Protein AF-A0A6C0RE06-F1 (afdb_monomer_lite)

pLDDT: mean 74.96, std 19.79, range [34.94, 96.56]

Secondary structure (DSSP, 8-state):
-HHHHHHHTHHHHHHHHHHHS---HHHHHHTTTTS-HHHHHH-TTS---HHHHHHTHHHHHHS---PPPPPPP---STT-------------TT---B-TT---SS---BGGGS-TT----SS--HHHHHHHHHHHT------S-HHHH----HHHHHHHTTTS-HHHHHH-TTS---HHHHHHTTTT--HHHHTT-HHHHHHHTGGG-SHHHHHHHH-

Sequence (219 aa):
MKETFWKKHISIFIVFISELYPLTKFQLLQYEEILDWNRIRSNSFIRWDDNMRKIFAARLRSATEIPPRDVRIISEEDGELLPGVITLGYPEANDVYLRAEEQTNAEQIYWKDIGFGVYEVPEYNENAVMLLLTKLNCTLNLGADPFNSLPIPTKFLEERKDTLQWDLLSSYWGLKWSFELLKQFEQYWVWEELQSNHTAFNYCLKDDLDDEFIEMALG

Radius of gyration: 18.68 Å; chains: 1; bounding box: 50×37×50 Å

Foldseek 3Di:
DLLVVCLVVVVLVLLCCLAQNQDELVRCVVCVPPHQLLRVLQRLNHDDDPVSCVVCVVSNVPHNNDHQDQLFLDAPDPPDRPRQRFPFVRDDNPAHADDPPDDDDDDHHHSLNRQWLPGPRVDPDPRSLVVQCVLLVHDWPDDPDCLVGQAPDLVSCVVQVVPDPQLCVLLDQSHPAALCSCVVNVVRHPSVNVSSRRSNCSHYPSVVDDPVSCVSSSD

Structure (mmCIF, N/CA/C/O backbone):
data_AF-A0A6C0RE06-F1
#
_entry.id   AF-A0A6C0RE06-F1
#
loop_
_atom_site.group_PDB
_atom_site.id
_atom_site.type_symbol
_atom_site.label_atom_id
_atom_site.label_alt_id
_atom_site.label_comp_id
_atom_site.label_asym_id
_atom_site.label_entity_id
_atom_site.label_seq_id
_atom_site.pdbx_PDB_ins_code
_atom_site.Cartn_x
_atom_site.Cartn_y
_atom_site.Cartn_z
_atom_site.occupancy
_atom_site.B_iso_or_equiv
_atom_site.auth_seq_id
_atom_site.auth_comp_id
_atom_site.auth_asym_id
_atom_site.auth_atom_id
_atom_site.pdbx_PDB_model_num
ATOM 1 N N . MET A 1 1 ? 14.108 -2.518 12.959 1.00 80.81 1 MET A N 1
ATOM 2 C CA . MET A 1 1 ? 12.828 -2.756 13.714 1.00 80.81 1 MET A CA 1
ATOM 3 C C . MET A 1 1 ? 11.643 -2.768 12.761 1.00 80.81 1 MET A C 1
ATOM 5 O O . MET A 1 1 ? 10.829 -3.683 12.847 1.00 80.81 1 MET A O 1
ATOM 9 N N . LYS A 1 2 ? 11.559 -1.776 11.864 1.00 89.56 2 LYS A N 1
ATOM 10 C CA . LYS A 1 2 ? 10.646 -1.806 10.720 1.00 89.56 2 LYS A CA 1
ATOM 11 C C . LYS A 1 2 ? 11.011 -2.928 9.744 1.00 89.56 2 LYS A C 1
ATOM 13 O O . LYS A 1 2 ? 10.108 -3.632 9.313 1.00 89.56 2 LYS A O 1
ATOM 18 N N . GLU A 1 3 ? 12.299 -3.198 9.493 1.00 86.56 3 GLU A N 1
ATOM 19 C CA . GLU A 1 3 ? 12.659 -4.269 8.542 1.00 86.56 3 GLU A CA 1
ATOM 20 C C . GLU A 1 3 ? 12.157 -5.642 9.007 1.00 86.56 3 GLU A C 1
ATOM 22 O O . GLU A 1 3 ? 11.517 -6.359 8.250 1.00 86.56 3 GLU A O 1
ATOM 27 N N . THR A 1 4 ? 12.376 -6.007 10.277 1.00 91.56 4 THR A N 1
ATOM 28 C CA . THR A 1 4 ? 11.898 -7.289 10.830 1.00 91.56 4 THR A CA 1
ATOM 29 C C . THR A 1 4 ? 10.380 -7.429 10.728 1.00 91.56 4 THR A C 1
ATOM 31 O O . THR A 1 4 ? 9.874 -8.526 10.506 1.00 91.56 4 THR A O 1
ATOM 34 N N . PHE A 1 5 ? 9.658 -6.319 10.884 1.00 94.44 5 PHE A N 1
ATOM 35 C CA . PHE A 1 5 ? 8.209 -6.287 10.754 1.00 94.44 5 PHE A CA 1
ATOM 36 C C . PHE A 1 5 ? 7.773 -6.579 9.314 1.00 94.44 5 PHE A C 1
ATOM 38 O O . PHE A 1 5 ? 6.976 -7.486 9.090 1.00 94.44 5 PHE A O 1
ATOM 45 N N . TRP A 1 6 ? 8.342 -5.881 8.331 1.00 94.44 6 TRP A N 1
ATOM 46 C CA . TRP A 1 6 ? 7.986 -6.088 6.925 1.00 94.44 6 TRP A CA 1
ATOM 47 C C . TRP A 1 6 ? 8.498 -7.421 6.365 1.00 94.44 6 TRP A C 1
ATOM 49 O O . TRP A 1 6 ? 7.814 -8.020 5.545 1.00 94.44 6 TRP A O 1
ATOM 59 N N . LYS A 1 7 ? 9.606 -7.969 6.886 1.00 93.62 7 LYS A N 1
ATOM 60 C CA . LYS A 1 7 ? 10.017 -9.361 6.615 1.00 93.62 7 LYS A CA 1
ATOM 61 C C . LYS A 1 7 ? 8.991 -10.377 7.124 1.00 93.62 7 LYS A C 1
ATOM 63 O O . LYS A 1 7 ? 8.739 -11.381 6.467 1.00 93.62 7 LYS A O 1
ATOM 68 N N . LYS A 1 8 ? 8.400 -10.144 8.302 1.00 94.50 8 LYS A N 1
ATOM 69 C CA . LYS A 1 8 ? 7.335 -11.007 8.839 1.00 94.50 8 LYS A CA 1
ATOM 70 C C . LYS A 1 8 ? 6.063 -10.915 7.988 1.00 94.50 8 LYS A C 1
ATOM 72 O O . LYS A 1 8 ? 5.405 -11.928 7.775 1.00 94.50 8 LYS A O 1
ATOM 77 N N . HIS A 1 9 ? 5.761 -9.724 7.476 1.00 94.44 9 HIS A N 1
ATOM 78 C CA . HIS A 1 9 ? 4.595 -9.421 6.637 1.00 94.44 9 HIS A CA 1
ATOM 79 C C . HIS A 1 9 ? 4.978 -9.266 5.162 1.00 94.44 9 HIS A C 1
ATOM 81 O O . HIS A 1 9 ? 4.577 -8.321 4.483 1.00 94.44 9 HIS A O 1
ATOM 87 N N . ILE A 1 10 ? 5.782 -10.205 4.660 1.00 94.88 10 ILE A N 1
ATOM 88 C CA . ILE A 1 10 ? 6.398 -10.091 3.335 1.00 94.88 10 ILE A CA 1
ATOM 89 C C . ILE A 1 10 ? 5.375 -10.069 2.195 1.00 94.88 10 ILE A C 1
ATOM 91 O O . ILE A 1 10 ? 5.589 -9.409 1.184 1.00 94.88 10 ILE A O 1
ATOM 95 N N . SER A 1 11 ? 4.235 -10.744 2.363 1.00 94.12 11 SER A N 1
ATOM 96 C CA . SER A 1 11 ? 3.177 -10.803 1.350 1.00 94.12 11 SER A CA 1
ATOM 97 C C . SER A 1 11 ? 2.603 -9.420 1.040 1.00 94.12 11 SER A C 1
ATOM 99 O O . SER A 1 11 ? 2.502 -9.044 -0.125 1.00 94.12 11 SER A O 1
ATOM 101 N N . ILE A 1 12 ? 2.280 -8.636 2.071 1.00 93.50 12 ILE A N 1
ATOM 102 C CA . ILE A 1 12 ? 1.778 -7.271 1.895 1.00 93.50 12 ILE A CA 1
ATOM 103 C C . ILE A 1 12 ? 2.885 -6.312 1.449 1.00 93.50 12 ILE A C 1
ATOM 105 O O . ILE A 1 12 ? 2.628 -5.441 0.622 1.00 93.50 12 ILE A O 1
ATOM 109 N N . PHE A 1 13 ? 4.121 -6.507 1.920 1.00 95.31 13 PHE A N 1
ATOM 110 C CA . PHE A 1 13 ? 5.266 -5.731 1.445 1.00 95.31 13 PHE A CA 1
ATOM 111 C C . PHE A 1 13 ? 5.448 -5.883 -0.073 1.00 95.31 13 PHE A C 1
ATOM 113 O O . PHE A 1 13 ? 5.529 -4.881 -0.782 1.00 95.31 13 PHE A O 1
ATOM 120 N N . ILE A 1 14 ? 5.421 -7.122 -0.581 1.00 95.75 14 ILE A N 1
ATOM 121 C CA . ILE A 1 14 ? 5.499 -7.432 -2.016 1.00 95.75 14 ILE A CA 1
ATOM 122 C C . ILE A 1 14 ? 4.351 -6.777 -2.784 1.00 95.75 14 ILE A C 1
ATOM 124 O O . ILE A 1 14 ? 4.594 -6.189 -3.838 1.00 95.75 14 ILE A O 1
ATOM 128 N N . VAL A 1 15 ? 3.119 -6.849 -2.271 1.00 93.06 15 VAL A N 1
ATOM 129 C CA . VAL A 1 15 ? 1.956 -6.206 -2.903 1.00 93.06 15 VAL A CA 1
ATOM 130 C C . VAL A 1 15 ? 2.181 -4.703 -3.051 1.00 93.06 15 VAL A C 1
ATOM 132 O O . VAL A 1 15 ? 2.070 -4.178 -4.158 1.00 93.06 15 VAL A O 1
ATOM 135 N N . PHE A 1 16 ? 2.569 -4.029 -1.968 1.00 92.12 16 PHE A N 1
ATOM 136 C CA . PHE A 1 16 ? 2.787 -2.587 -1.968 1.00 92.12 16 PHE A CA 1
ATOM 137 C C . PHE A 1 16 ? 3.878 -2.147 -2.938 1.00 92.12 16 PHE A C 1
ATOM 139 O O . PHE A 1 16 ? 3.649 -1.240 -3.736 1.00 92.12 16 PHE A O 1
ATOM 146 N N . ILE A 1 17 ? 5.045 -2.794 -2.931 1.00 94.00 17 ILE A N 1
ATOM 147 C CA . ILE A 1 17 ? 6.119 -2.397 -3.850 1.00 94.00 17 ILE A CA 1
ATOM 148 C C . ILE A 1 17 ? 5.788 -2.744 -5.307 1.00 94.00 17 ILE A C 1
ATOM 150 O O . ILE A 1 17 ? 6.149 -1.994 -6.210 1.00 94.00 17 ILE A O 1
ATOM 154 N N . SER A 1 18 ? 5.076 -3.849 -5.551 1.00 94.25 18 SER A N 1
ATOM 155 C CA . SER A 1 18 ? 4.713 -4.267 -6.910 1.00 94.25 18 SER A CA 1
ATOM 156 C C . SER A 1 18 ? 3.718 -3.299 -7.543 1.00 94.25 18 SER A C 1
ATOM 158 O O . SER A 1 18 ? 3.759 -3.097 -8.752 1.00 94.25 18 SER A O 1
ATOM 160 N N . GLU A 1 19 ? 2.849 -2.684 -6.740 1.00 89.50 19 GLU A N 1
ATOM 161 C CA . GLU A 1 19 ? 1.783 -1.793 -7.205 1.00 89.50 19 GLU A CA 1
ATOM 162 C C . GLU A 1 19 ? 2.147 -0.307 -7.164 1.00 89.50 19 GLU A C 1
ATOM 164 O O . GLU A 1 19 ? 1.751 0.434 -8.061 1.00 89.50 19 GLU A O 1
ATOM 169 N N . LEU A 1 20 ? 2.879 0.133 -6.137 1.00 86.56 20 LEU A N 1
ATOM 170 C CA . LEU A 1 20 ? 3.009 1.555 -5.810 1.00 86.56 20 LEU A CA 1
ATOM 171 C C . LEU A 1 20 ? 4.443 2.079 -5.859 1.00 86.56 20 LEU A C 1
ATOM 173 O O . LEU A 1 20 ? 4.615 3.291 -5.830 1.00 86.56 20 LEU A O 1
ATOM 177 N N . TYR A 1 21 ? 5.468 1.226 -5.938 1.00 89.12 21 TYR A N 1
ATOM 178 C CA . TYR A 1 21 ? 6.871 1.661 -5.938 1.00 89.12 21 TYR A CA 1
ATOM 179 C C . TYR A 1 21 ? 7.466 1.688 -7.364 1.00 89.12 21 TYR A C 1
ATOM 181 O O . TYR A 1 21 ? 7.212 0.765 -8.145 1.00 89.12 21 TYR A O 1
ATOM 189 N N . PRO A 1 22 ? 8.282 2.700 -7.734 1.00 89.25 22 PRO A N 1
ATOM 190 C CA . PRO A 1 22 ? 8.882 2.834 -9.062 1.00 89.25 22 PRO A CA 1
ATOM 191 C C . PRO A 1 22 ? 10.081 1.887 -9.203 1.00 89.25 22 PRO A C 1
ATOM 193 O O . PRO A 1 22 ? 11.232 2.327 -9.209 1.00 89.25 22 PRO A O 1
ATOM 196 N N . LEU A 1 23 ? 9.836 0.575 -9.258 1.00 91.44 23 LEU A N 1
ATOM 197 C CA . LEU A 1 23 ? 10.878 -0.457 -9.341 1.00 91.44 23 LEU A CA 1
ATOM 198 C C . LEU A 1 23 ? 11.804 -0.235 -10.547 1.00 91.44 23 LEU A C 1
ATOM 200 O O . LEU A 1 23 ? 11.349 -0.047 -11.678 1.00 91.44 23 LEU A O 1
ATOM 204 N N . THR A 1 24 ? 13.120 -0.300 -10.320 1.00 90.88 24 THR A N 1
ATOM 205 C CA . THR A 1 24 ? 14.093 -0.228 -11.417 1.00 90.88 24 THR A CA 1
ATOM 206 C C . THR A 1 24 ? 14.140 -1.535 -12.200 1.00 90.88 24 THR A C 1
ATOM 208 O O . THR A 1 24 ? 13.773 -2.604 -11.709 1.00 90.88 24 THR A O 1
ATOM 211 N N . LYS A 1 25 ? 14.717 -1.488 -13.406 1.00 92.19 25 LYS A N 1
ATOM 212 C CA . LYS A 1 25 ? 15.076 -2.697 -14.157 1.00 92.19 25 LYS A CA 1
ATOM 213 C C . LYS A 1 25 ? 15.887 -3.694 -13.318 1.00 92.19 25 LYS A C 1
ATOM 215 O O . LYS A 1 25 ? 15.672 -4.895 -13.446 1.00 92.19 25 LYS A O 1
ATOM 220 N N . PHE A 1 26 ? 16.839 -3.209 -12.518 1.00 92.50 26 PHE A N 1
ATOM 221 C CA . PHE A 1 26 ? 17.696 -4.070 -11.704 1.00 92.50 26 PHE A CA 1
ATOM 222 C C . PHE A 1 26 ? 16.880 -4.809 -10.639 1.00 92.50 26 PHE A C 1
ATOM 224 O O . PHE A 1 26 ? 16.974 -6.027 -10.552 1.00 92.50 26 PHE A O 1
ATOM 231 N N . GLN A 1 27 ? 16.000 -4.104 -9.926 1.00 94.62 27 GLN A N 1
ATOM 232 C CA . GLN A 1 27 ? 15.116 -4.711 -8.925 1.00 94.62 27 GLN A CA 1
ATOM 233 C C . GLN A 1 27 ? 14.117 -5.689 -9.547 1.00 94.62 27 GLN A C 1
ATOM 235 O O . GLN A 1 27 ? 13.902 -6.769 -9.007 1.00 94.62 27 GLN A O 1
ATOM 240 N N . LEU A 1 28 ? 13.549 -5.354 -10.710 1.00 95.75 28 LEU A N 1
ATOM 241 C CA . LEU A 1 28 ? 12.656 -6.258 -11.441 1.00 95.75 28 LEU A CA 1
ATOM 242 C C . LEU A 1 28 ? 13.354 -7.559 -11.855 1.00 95.75 28 LEU A C 1
ATOM 244 O O . LEU A 1 28 ? 12.715 -8.603 -11.856 1.00 95.75 28 LEU A O 1
ATOM 248 N N . LEU A 1 29 ? 14.646 -7.504 -12.202 1.00 95.50 29 LEU A N 1
ATOM 249 C CA . LEU A 1 29 ? 15.450 -8.697 -12.489 1.00 95.50 29 LEU A CA 1
ATOM 250 C C . LEU A 1 29 ? 15.794 -9.466 -11.210 1.00 95.50 29 LEU A C 1
ATOM 252 O O . LEU A 1 29 ? 15.664 -10.685 -11.171 1.00 95.50 29 LEU A O 1
ATOM 256 N N . GLN A 1 30 ? 16.248 -8.764 -10.171 1.00 95.81 30 GLN A N 1
ATOM 257 C CA . GLN A 1 30 ? 16.700 -9.378 -8.923 1.00 95.81 30 GLN A CA 1
ATOM 258 C C . GLN A 1 30 ? 15.566 -10.109 -8.198 1.00 95.81 30 GLN A C 1
ATOM 260 O O . GLN A 1 30 ? 15.776 -11.193 -7.660 1.00 95.81 30 GLN A O 1
ATOM 265 N N . TYR A 1 31 ? 14.367 -9.530 -8.211 1.00 96.56 31 TYR A N 1
ATOM 266 C CA . TYR A 1 31 ? 13.202 -10.026 -7.482 1.00 96.56 31 TYR A CA 1
ATOM 267 C C . TYR A 1 31 ? 12.126 -10.603 -8.413 1.00 96.56 31 TYR A C 1
ATOM 269 O O . TYR A 1 31 ? 10.966 -10.725 -8.024 1.00 96.56 31 TYR A O 1
ATOM 277 N N . GLU A 1 32 ? 12.497 -10.981 -9.641 1.00 95.50 32 GLU A N 1
ATOM 278 C CA . GLU A 1 32 ? 11.563 -11.433 -10.681 1.00 95.50 32 GLU A CA 1
ATOM 279 C C . GLU A 1 32 ? 10.611 -12.538 -10.196 1.00 95.50 32 GLU A C 1
ATOM 281 O O . GLU A 1 32 ? 9.425 -12.515 -10.521 1.00 95.50 32 GLU A O 1
ATOM 286 N N . GLU A 1 33 ? 11.110 -13.497 -9.418 1.00 95.44 33 GLU A N 1
ATOM 287 C CA . GLU A 1 33 ? 10.325 -14.667 -9.003 1.00 95.44 33 GLU A CA 1
ATOM 288 C C . GLU A 1 33 ? 9.405 -14.417 -7.803 1.00 95.44 33 GLU A C 1
ATOM 290 O O . GLU A 1 33 ? 8.540 -15.245 -7.522 1.00 95.44 33 GLU A O 1
ATOM 295 N N . ILE A 1 34 ? 9.585 -13.305 -7.087 1.00 95.62 34 ILE A N 1
ATOM 296 C CA . ILE A 1 34 ? 8.807 -12.994 -5.877 1.00 95.62 34 ILE A CA 1
ATOM 297 C C . ILE A 1 34 ? 7.812 -11.856 -6.086 1.00 95.62 34 ILE A C 1
ATOM 299 O O . ILE A 1 34 ? 6.829 -11.774 -5.356 1.00 95.62 34 ILE A O 1
ATOM 303 N N . LEU A 1 35 ? 8.055 -10.979 -7.060 1.00 96.12 35 LEU A N 1
ATOM 304 C CA . LEU A 1 35 ? 7.191 -9.836 -7.315 1.00 96.12 35 LEU A CA 1
ATOM 305 C C . LEU A 1 35 ? 5.837 -10.247 -7.912 1.00 96.12 35 LEU A C 1
ATOM 307 O O . LEU A 1 35 ? 5.728 -11.193 -8.698 1.00 96.12 35 LEU A O 1
ATOM 311 N N . ASP A 1 36 ? 4.799 -9.474 -7.588 1.00 94.88 36 ASP A N 1
ATOM 312 C CA . ASP A 1 36 ? 3.462 -9.669 -8.144 1.00 94.88 36 ASP A CA 1
ATOM 313 C C . ASP A 1 36 ? 3.365 -9.013 -9.529 1.00 94.88 36 ASP A C 1
ATOM 315 O O . ASP A 1 36 ? 3.074 -7.823 -9.679 1.00 94.88 36 ASP A O 1
ATOM 319 N N . TRP A 1 37 ? 3.594 -9.817 -10.568 1.00 95.19 37 TRP A N 1
ATOM 320 C CA . TRP A 1 37 ? 3.563 -9.364 -11.960 1.00 95.19 37 TRP A CA 1
ATOM 321 C C . TRP A 1 37 ? 2.198 -8.850 -12.425 1.00 95.19 37 TRP A C 1
ATOM 323 O O . TRP A 1 37 ? 2.143 -8.043 -13.356 1.00 95.19 37 TRP A O 1
ATOM 333 N N . ASN A 1 38 ? 1.109 -9.274 -11.778 1.00 92.56 38 ASN A N 1
ATOM 334 C CA . ASN A 1 38 ? -0.228 -8.766 -12.080 1.00 92.56 38 ASN A CA 1
ATOM 335 C C . ASN A 1 38 ? -0.360 -7.296 -11.670 1.00 92.56 38 ASN A C 1
ATOM 337 O O . ASN A 1 38 ? -0.968 -6.511 -12.394 1.00 92.56 38 ASN A O 1
ATOM 341 N N . ARG A 1 39 ? 0.264 -6.915 -10.548 1.00 91.06 39 ARG A N 1
ATOM 342 C CA . ARG A 1 39 ? 0.307 -5.530 -10.055 1.00 91.06 39 ARG A CA 1
ATOM 343 C C . ARG A 1 39 ? 1.373 -4.696 -10.749 1.00 91.06 39 ARG A C 1
ATOM 345 O O . ARG A 1 39 ? 1.094 -3.561 -11.108 1.00 91.06 39 ARG A O 1
ATOM 352 N N . ILE A 1 40 ? 2.541 -5.274 -11.038 1.00 92.94 40 ILE A N 1
ATOM 353 C CA . ILE A 1 40 ? 3.596 -4.606 -11.824 1.00 92.94 40 ILE A CA 1
ATOM 354 C C . ILE A 1 40 ? 3.069 -4.138 -13.174 1.00 92.94 40 ILE A C 1
ATOM 356 O O . ILE A 1 40 ? 3.419 -3.055 -13.638 1.00 92.94 40 ILE A O 1
ATOM 360 N N . ARG A 1 41 ? 2.232 -4.955 -13.821 1.00 89.81 41 ARG A N 1
ATOM 361 C CA . ARG A 1 41 ? 1.631 -4.605 -15.108 1.00 89.81 41 ARG A CA 1
ATOM 362 C C . ARG A 1 41 ? 0.800 -3.317 -15.028 1.00 89.81 41 ARG A C 1
ATOM 364 O O . ARG A 1 41 ? 0.820 -2.549 -15.986 1.00 89.81 41 ARG A O 1
ATOM 371 N N . SER A 1 42 ? 0.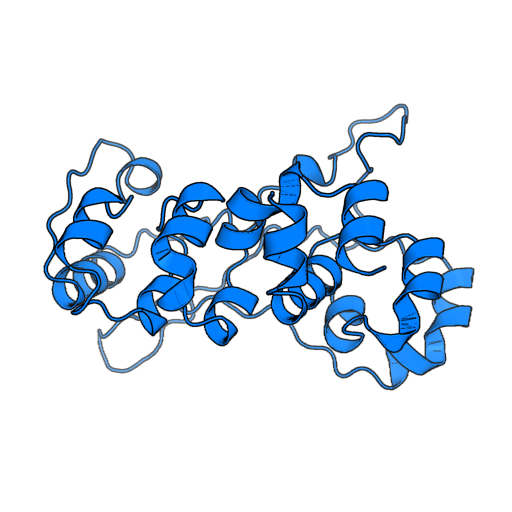117 -3.097 -13.908 1.00 83.94 42 SER A N 1
ATOM 372 C CA . SER A 1 42 ? -0.723 -1.922 -13.648 1.00 83.94 42 SER A CA 1
ATOM 373 C C . SER A 1 42 ? 0.029 -0.781 -12.949 1.00 83.94 42 SER A C 1
ATOM 375 O O . SER A 1 42 ? -0.529 0.298 -12.765 1.00 83.94 42 SER A O 1
ATOM 377 N N . ASN A 1 43 ? 1.283 -0.996 -12.541 1.00 86.44 43 ASN A N 1
ATOM 378 C CA . ASN A 1 43 ? 2.075 -0.017 -11.807 1.00 86.44 43 ASN A CA 1
ATOM 379 C C . ASN A 1 43 ? 2.566 1.089 -12.752 1.00 86.44 43 ASN A C 1
ATOM 381 O O . ASN A 1 43 ? 3.514 0.917 -13.525 1.00 86.44 43 ASN A O 1
ATOM 385 N N . SER A 1 44 ? 1.913 2.245 -12.660 1.00 79.62 44 SER A N 1
ATOM 386 C CA . SER A 1 44 ? 2.193 3.438 -13.462 1.00 79.62 44 SER A CA 1
ATOM 387 C C . SER A 1 44 ? 3.507 4.135 -13.102 1.00 79.62 44 SER A C 1
ATOM 389 O O . SER A 1 44 ? 3.968 4.980 -13.863 1.00 79.62 44 SER A O 1
ATOM 391 N N . PHE A 1 45 ? 4.109 3.815 -11.954 1.00 81.00 45 PHE A N 1
ATOM 392 C CA . PHE A 1 45 ? 5.341 4.450 -11.478 1.00 81.00 45 PHE A CA 1
ATOM 393 C C . PHE A 1 45 ? 6.595 3.799 -12.067 1.00 81.00 45 PHE A C 1
ATOM 395 O O . PHE A 1 45 ? 7.677 4.384 -12.029 1.00 81.00 45 PHE A O 1
ATOM 402 N N . ILE A 1 46 ? 6.477 2.593 -12.631 1.00 86.00 46 ILE A N 1
ATOM 403 C CA . ILE A 1 46 ? 7.597 1.929 -13.299 1.00 86.00 46 ILE A CA 1
ATOM 404 C C . ILE A 1 46 ? 7.829 2.571 -14.667 1.00 86.00 46 ILE A C 1
ATOM 406 O O . ILE A 1 46 ? 6.999 2.504 -15.578 1.00 86.00 46 ILE A O 1
ATOM 410 N N . ARG A 1 47 ? 9.027 3.131 -14.851 1.00 84.38 47 ARG A N 1
ATOM 411 C CA . ARG A 1 47 ? 9.453 3.692 -16.132 1.00 84.38 47 ARG A CA 1
ATOM 412 C C . ARG A 1 47 ? 9.898 2.592 -17.093 1.00 84.38 47 ARG A C 1
ATOM 414 O O . ARG A 1 47 ? 11.053 2.178 -17.114 1.00 84.38 47 ARG A O 1
ATOM 421 N N . TRP A 1 48 ? 8.971 2.146 -17.930 1.00 86.56 48 TRP A N 1
ATOM 422 C CA . TRP A 1 48 ? 9.223 1.121 -18.939 1.00 86.56 48 TRP A CA 1
ATOM 423 C C . TRP A 1 48 ? 9.898 1.675 -20.197 1.00 86.56 48 TRP A C 1
ATOM 425 O O . TRP A 1 48 ? 9.234 2.269 -21.051 1.00 86.56 48 TRP A O 1
ATOM 435 N N . ASP A 1 49 ? 11.188 1.391 -20.366 1.00 87.00 49 ASP A N 1
ATOM 436 C CA . ASP A 1 49 ? 11.872 1.570 -21.650 1.00 87.00 49 ASP A CA 1
ATOM 437 C C . ASP A 1 49 ? 11.674 0.365 -22.601 1.00 87.00 49 ASP A C 1
ATOM 439 O O . ASP A 1 49 ? 11.211 -0.714 -22.209 1.00 87.00 49 ASP A O 1
ATOM 443 N N . ASP A 1 50 ? 12.035 0.536 -23.876 1.00 90.50 50 ASP A N 1
ATOM 444 C CA . ASP A 1 50 ? 11.899 -0.506 -24.906 1.00 90.50 50 ASP A CA 1
ATOM 445 C C . ASP A 1 50 ? 12.658 -1.797 -24.573 1.00 90.50 50 AS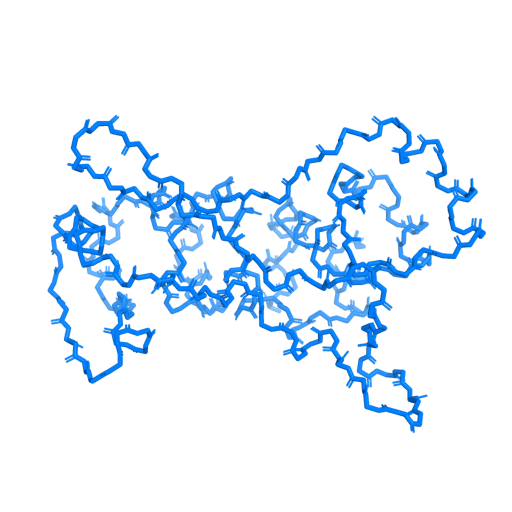P A C 1
ATOM 447 O O . ASP A 1 50 ? 12.261 -2.891 -24.985 1.00 90.50 50 ASP A O 1
ATOM 451 N N . ASN A 1 51 ? 13.772 -1.687 -23.853 1.00 93.12 51 ASN A N 1
ATOM 452 C CA . ASN A 1 51 ? 14.595 -2.822 -23.468 1.00 93.12 51 ASN A CA 1
ATOM 453 C C . ASN A 1 51 ? 13.925 -3.617 -22.341 1.00 93.12 51 ASN A C 1
ATOM 455 O O . ASN A 1 51 ? 13.797 -4.835 -22.446 1.00 93.12 51 ASN A O 1
ATOM 459 N N . MET A 1 52 ? 13.427 -2.942 -21.305 1.00 93.06 52 MET A N 1
ATOM 460 C CA . MET A 1 52 ? 12.649 -3.541 -20.220 1.00 93.06 52 MET A CA 1
ATOM 461 C C . MET A 1 52 ? 11.402 -4.232 -20.763 1.00 93.06 52 MET A C 1
ATOM 463 O O . MET A 1 52 ? 11.164 -5.396 -20.443 1.00 93.06 52 MET A O 1
ATOM 467 N N . ARG A 1 53 ? 10.648 -3.572 -21.652 1.00 92.75 53 ARG A N 1
ATOM 468 C CA . ARG A 1 53 ? 9.449 -4.165 -22.269 1.00 92.75 53 ARG A CA 1
ATOM 469 C C . ARG A 1 53 ? 9.765 -5.450 -23.024 1.00 92.75 53 ARG A C 1
ATOM 471 O O . ARG A 1 53 ? 8.969 -6.379 -22.972 1.00 92.75 53 ARG A O 1
ATOM 478 N N . LYS A 1 54 ? 10.916 -5.525 -23.701 1.00 95.00 54 LYS A N 1
ATOM 479 C CA . LYS A 1 54 ? 11.372 -6.744 -24.390 1.00 95.00 54 LYS A CA 1
ATOM 480 C C . LYS A 1 54 ? 11.774 -7.842 -23.410 1.00 95.00 54 LYS A C 1
ATOM 482 O O . LYS A 1 54 ? 11.344 -8.977 -23.590 1.00 95.00 54 LYS A O 1
ATOM 487 N N . ILE A 1 55 ? 12.563 -7.505 -22.389 1.00 96.25 55 ILE A N 1
ATOM 488 C CA . ILE A 1 55 ? 13.044 -8.452 -21.370 1.00 96.25 55 ILE A CA 1
ATOM 489 C C . ILE A 1 55 ? 11.862 -9.094 -20.638 1.00 96.25 55 ILE A C 1
ATOM 491 O O . ILE A 1 55 ? 11.764 -10.315 -20.570 1.00 96.25 55 ILE A O 1
ATOM 495 N N . PHE A 1 56 ? 10.915 -8.279 -20.175 1.00 96.31 56 PHE A N 1
ATOM 496 C CA . PHE A 1 56 ? 9.792 -8.732 -19.354 1.00 96.31 56 PHE A CA 1
ATOM 497 C C . PHE A 1 56 ? 8.521 -9.046 -20.161 1.00 96.31 56 PHE A C 1
ATOM 499 O O . PHE A 1 56 ? 7.464 -9.312 -19.590 1.00 96.31 56 PHE A O 1
ATOM 506 N N . ALA A 1 57 ? 8.605 -9.080 -21.498 1.00 94.50 57 ALA A N 1
ATOM 507 C CA . ALA A 1 57 ? 7.455 -9.276 -22.386 1.00 94.50 57 ALA A CA 1
ATOM 508 C C . ALA A 1 57 ? 6.669 -10.560 -22.095 1.00 94.50 57 ALA A C 1
ATOM 510 O O . ALA A 1 57 ? 5.458 -10.604 -22.302 1.00 94.50 57 ALA A O 1
ATOM 511 N N . ALA A 1 58 ? 7.347 -11.643 -21.706 1.00 94.25 58 ALA A N 1
ATOM 512 C CA . ALA A 1 58 ? 6.686 -12.906 -21.384 1.00 94.25 58 ALA A CA 1
ATOM 513 C C . ALA A 1 58 ? 5.866 -12.786 -20.091 1.00 94.25 58 ALA A C 1
ATOM 515 O O . ALA A 1 58 ? 4.670 -13.070 -20.120 1.00 94.25 58 ALA A O 1
ATOM 516 N N . ARG A 1 59 ? 6.477 -12.272 -19.013 1.00 94.06 59 ARG A N 1
ATOM 517 C CA . ARG A 1 59 ? 5.829 -12.052 -17.709 1.00 94.06 59 ARG A CA 1
ATOM 518 C C . ARG A 1 59 ? 4.634 -11.114 -17.822 1.00 94.06 59 ARG A C 1
ATOM 520 O O . ARG A 1 59 ? 3.540 -11.457 -17.384 1.00 94.06 59 ARG A O 1
ATOM 527 N N . LEU A 1 60 ? 4.815 -9.976 -18.494 1.00 92.62 60 LEU A N 1
ATOM 528 C CA . LEU A 1 60 ? 3.746 -8.997 -18.698 1.00 92.62 60 LEU A CA 1
ATOM 529 C C . LEU A 1 60 ? 2.584 -9.568 -19.522 1.00 92.62 60 LEU A C 1
ATOM 531 O O . LEU A 1 60 ? 1.436 -9.219 -19.268 1.00 92.62 60 LEU A O 1
ATOM 535 N N . ARG A 1 61 ? 2.851 -10.456 -20.492 1.00 92.12 61 ARG A N 1
ATOM 536 C CA . ARG A 1 61 ? 1.798 -11.126 -21.279 1.00 92.12 61 ARG A CA 1
ATOM 537 C C . ARG A 1 61 ? 1.051 -12.199 -20.495 1.00 92.12 61 ARG A C 1
ATOM 539 O O . ARG A 1 61 ? -0.132 -12.383 -20.750 1.00 92.12 61 ARG A O 1
ATOM 546 N N . SER A 1 62 ? 1.724 -12.909 -19.591 1.00 91.56 62 SER A N 1
ATOM 547 C CA . SER A 1 62 ? 1.077 -13.891 -18.713 1.00 91.56 62 SER A CA 1
ATOM 548 C C . SER A 1 62 ? 0.329 -13.252 -17.545 1.00 91.56 62 SER A C 1
ATOM 550 O O . SER A 1 62 ? -0.581 -13.870 -17.002 1.00 91.56 62 SER A O 1
ATOM 552 N N . ALA A 1 63 ? 0.721 -12.040 -17.150 1.00 91.19 63 ALA A N 1
ATOM 553 C CA . ALA A 1 63 ? 0.090 -11.304 -16.070 1.00 91.19 63 ALA A CA 1
ATOM 554 C C . ALA A 1 63 ? -1.341 -10.902 -16.446 1.00 91.19 63 ALA A C 1
ATOM 556 O O . ALA A 1 63 ? -1.590 -10.336 -17.515 1.00 91.19 63 ALA A O 1
ATOM 557 N N . THR A 1 64 ? -2.271 -11.174 -15.537 1.00 87.50 64 THR A N 1
ATOM 558 C CA . THR A 1 64 ? -3.623 -10.625 -15.600 1.00 87.50 64 THR A CA 1
ATOM 559 C C . THR A 1 64 ? -3.567 -9.227 -15.015 1.00 87.50 64 THR A C 1
ATOM 561 O O . THR A 1 64 ? -3.051 -9.035 -13.920 1.00 87.50 64 THR A O 1
ATOM 564 N N . GLU A 1 65 ? -4.066 -8.245 -15.751 1.00 76.56 65 GLU A N 1
ATOM 565 C CA . GLU A 1 65 ? -4.116 -6.872 -15.264 1.00 76.56 65 GLU A CA 1
ATOM 566 C C . GLU A 1 65 ? -5.098 -6.802 -14.098 1.00 76.56 65 GLU A C 1
ATOM 568 O O . GLU A 1 65 ? -6.299 -7.015 -14.274 1.00 76.56 65 GLU A O 1
ATOM 573 N N . ILE A 1 66 ? -4.575 -6.572 -12.896 1.00 71.12 66 ILE A N 1
ATOM 574 C CA . ILE A 1 66 ? -5.406 -6.252 -11.742 1.00 71.12 66 ILE A CA 1
ATOM 575 C C . ILE A 1 66 ? -5.549 -4.736 -11.783 1.00 71.12 66 ILE A C 1
ATOM 577 O O . ILE A 1 66 ? -4.547 -4.046 -11.563 1.00 71.12 66 ILE A O 1
ATOM 581 N N . PRO A 1 67 ? -6.733 -4.195 -12.125 1.00 62.28 67 PRO A N 1
ATOM 582 C CA . PRO A 1 67 ? -6.930 -2.770 -11.995 1.00 62.28 67 PRO A CA 1
ATOM 583 C C . PRO A 1 67 ? -6.731 -2.401 -10.520 1.00 62.28 67 PRO A C 1
ATOM 585 O O . PRO A 1 67 ? -7.016 -3.222 -9.636 1.00 62.28 67 PRO A O 1
ATOM 588 N N . PRO A 1 68 ? -6.263 -1.182 -10.247 1.00 55.25 68 PRO A N 1
ATOM 589 C CA . PRO A 1 68 ? -6.284 -0.639 -8.900 1.00 55.25 68 PRO A CA 1
ATOM 590 C C . PRO A 1 68 ? -7.657 -0.881 -8.278 1.00 55.25 68 PRO A C 1
ATOM 592 O O . PRO A 1 68 ? -8.679 -0.625 -8.920 1.00 55.25 68 PRO A O 1
ATOM 595 N N . ARG A 1 69 ? -7.711 -1.442 -7.068 1.00 54.94 69 ARG A N 1
ATOM 596 C CA . ARG A 1 69 ? -9.005 -1.657 -6.416 1.00 54.94 69 ARG A CA 1
ATOM 597 C C . ARG A 1 69 ? -9.589 -0.301 -6.036 1.00 54.94 69 ARG A C 1
ATOM 599 O O . ARG A 1 69 ? -9.009 0.402 -5.215 1.00 54.94 69 ARG A O 1
ATOM 606 N N . ASP A 1 70 ? -10.767 0.006 -6.572 1.00 49.81 70 ASP A N 1
ATOM 607 C CA . ASP A 1 70 ? -11.614 1.073 -6.047 1.00 49.81 70 ASP A CA 1
ATOM 608 C C . ASP A 1 70 ? -11.880 0.790 -4.560 1.00 49.81 70 ASP A C 1
ATOM 610 O O . ASP A 1 70 ? -12.448 -0.257 -4.215 1.00 49.81 70 ASP A O 1
ATOM 614 N N . VAL A 1 71 ? -11.468 1.685 -3.655 1.00 45.59 71 VAL A N 1
ATOM 615 C CA . VAL A 1 71 ? -11.916 1.596 -2.256 1.00 45.59 71 VAL A CA 1
ATOM 616 C C . VAL A 1 71 ? -13.414 1.885 -2.247 1.00 45.59 71 VAL A C 1
ATOM 618 O O . VAL A 1 71 ? -13.887 2.948 -2.641 1.00 45.59 71 VAL A O 1
ATOM 621 N N . ARG A 1 72 ? -14.197 0.894 -1.838 1.00 42.72 72 ARG A N 1
ATOM 622 C CA . ARG A 1 72 ? -15.652 1.008 -1.831 1.00 42.72 72 ARG A CA 1
ATOM 623 C C . ARG A 1 72 ? -16.078 1.751 -0.574 1.00 42.72 72 ARG A C 1
ATOM 625 O O . ARG A 1 72 ? -15.862 1.263 0.532 1.00 42.72 72 ARG A O 1
ATOM 632 N N . ILE A 1 73 ? -16.707 2.910 -0.737 1.00 42.62 73 ILE A N 1
ATOM 633 C CA . ILE A 1 73 ? -17.452 3.544 0.351 1.00 42.62 73 ILE A CA 1
ATOM 634 C C . ILE A 1 73 ? -18.757 2.758 0.502 1.00 42.62 73 ILE A C 1
ATOM 636 O O . ILE A 1 73 ? -19.531 2.639 -0.444 1.00 42.62 73 ILE A O 1
ATOM 640 N N . ILE A 1 74 ? -18.988 2.170 1.675 1.00 42.47 74 ILE A N 1
ATOM 641 C CA . ILE A 1 74 ? -20.237 1.459 1.961 1.00 42.47 74 ILE A CA 1
ATOM 642 C C . ILE A 1 74 ? -21.287 2.506 2.354 1.00 42.47 74 ILE A C 1
ATOM 644 O O . ILE A 1 74 ? -21.227 3.044 3.458 1.00 42.47 74 ILE A O 1
ATOM 648 N N . SER A 1 75 ? -22.252 2.783 1.474 1.00 41.94 75 SER A N 1
ATOM 649 C CA . SER A 1 75 ? -23.521 3.421 1.845 1.00 41.94 75 SER A CA 1
ATOM 650 C C . SER A 1 75 ? -24.616 2.357 1.940 1.00 41.94 75 SER A C 1
ATOM 652 O O . SER A 1 75 ? -24.815 1.591 1.003 1.00 41.94 75 SER A O 1
ATOM 654 N N . GLU A 1 76 ? -25.337 2.306 3.062 1.00 45.81 76 GLU A N 1
ATOM 655 C CA . GLU A 1 76 ? -26.571 1.512 3.218 1.00 45.81 76 GLU A CA 1
ATOM 656 C C . GLU A 1 76 ? -27.814 2.408 3.063 1.00 45.81 76 GLU A C 1
ATOM 658 O O . GLU A 1 76 ? -28.767 2.309 3.830 1.00 45.81 76 GLU A O 1
ATOM 663 N N . GLU A 1 77 ? -27.819 3.299 2.073 1.00 42.09 77 GLU A N 1
ATOM 664 C CA . GLU A 1 77 ? -29.064 3.911 1.608 1.00 42.09 77 GLU A CA 1
ATOM 665 C C . GLU A 1 77 ? -29.434 3.227 0.286 1.00 42.09 77 GLU A C 1
ATOM 667 O O . GLU A 1 77 ? -28.670 3.233 -0.674 1.00 42.09 77 GLU A O 1
ATOM 672 N N . ASP A 1 78 ? -30.570 2.527 0.304 1.00 42.94 78 ASP A N 1
ATOM 673 C CA . ASP A 1 78 ? -31.248 1.873 -0.826 1.00 42.94 78 ASP A CA 1
ATOM 674 C C . ASP A 1 78 ? -30.674 0.564 -1.399 1.00 42.94 78 ASP A C 1
ATOM 676 O O . ASP A 1 78 ? -31.205 0.026 -2.370 1.00 42.94 78 ASP A O 1
ATOM 680 N N . GLY A 1 79 ? -29.670 -0.046 -0.762 1.00 41.09 79 GLY A N 1
ATOM 681 C CA . GLY A 1 79 ? -29.154 -1.356 -1.193 1.00 41.09 79 GLY A CA 1
ATOM 682 C C . GLY A 1 79 ? -28.346 -1.313 -2.496 1.00 41.09 79 GLY A C 1
ATOM 683 O O . GLY A 1 79 ? -27.972 -2.365 -3.018 1.00 41.09 79 GLY A O 1
ATOM 684 N N . GLU A 1 80 ? -28.027 -0.115 -2.985 1.00 36.50 80 GLU A N 1
ATOM 685 C CA . GLU A 1 80 ? -27.064 0.104 -4.055 1.00 36.50 80 GLU A CA 1
ATOM 686 C C . GLU A 1 80 ? -25.737 0.602 -3.471 1.00 36.50 80 GLU A C 1
ATOM 688 O O . GLU A 1 80 ? -25.662 1.590 -2.742 1.00 36.50 80 GLU A O 1
ATOM 693 N N . LEU A 1 81 ? -24.660 -0.114 -3.802 1.00 41.81 81 LEU A N 1
ATOM 694 C CA . LEU A 1 81 ? -23.298 0.354 -3.585 1.00 41.81 81 LEU A CA 1
ATOM 695 C C . LEU A 1 81 ? -23.070 1.515 -4.552 1.00 41.81 81 LEU A C 1
ATOM 697 O O . LEU A 1 81 ? -22.856 1.261 -5.736 1.00 41.81 81 LEU A O 1
ATOM 701 N N . LEU A 1 82 ? -23.108 2.764 -4.086 1.00 37.56 82 LEU A N 1
ATOM 702 C CA . LEU A 1 82 ? -22.616 3.872 -4.901 1.00 37.56 82 LEU A CA 1
ATOM 703 C C . LEU A 1 82 ? -21.096 3.704 -5.031 1.00 37.56 82 LEU A C 1
ATOM 705 O O . LEU A 1 82 ? -20.388 3.790 -4.022 1.00 37.56 82 LEU A O 1
ATOM 709 N N . PRO A 1 83 ? -20.559 3.429 -6.234 1.00 35.31 83 PRO A N 1
ATOM 710 C CA . PRO A 1 83 ? -19.125 3.407 -6.416 1.00 35.31 83 PRO A CA 1
ATOM 711 C C . PRO A 1 83 ? -18.652 4.854 -6.289 1.00 35.31 83 PRO A C 1
ATOM 713 O O . PRO A 1 83 ? -18.772 5.648 -7.219 1.00 35.31 83 PRO A O 1
ATOM 716 N N . GLY A 1 84 ? -18.120 5.213 -5.123 1.00 36.84 84 GLY A N 1
ATOM 717 C CA . GLY A 1 84 ? -17.149 6.292 -5.082 1.00 36.84 84 GLY A CA 1
ATOM 718 C C . GLY A 1 84 ? -16.020 5.872 -6.013 1.00 36.84 84 GLY A C 1
ATOM 719 O O . GLY A 1 84 ? -15.292 4.933 -5.700 1.00 36.84 84 GLY A O 1
ATOM 720 N N . VAL A 1 85 ? -15.934 6.487 -7.193 1.00 34.94 85 VAL A N 1
ATOM 721 C CA . VAL A 1 85 ? -14.783 6.289 -8.068 1.00 34.94 85 VAL A CA 1
ATOM 722 C C . VAL A 1 85 ? -13.642 7.002 -7.386 1.00 34.94 85 VAL A C 1
ATOM 724 O O . VAL A 1 85 ? -13.613 8.227 -7.292 1.00 34.94 85 VAL A O 1
ATOM 727 N N . ILE A 1 86 ? -12.728 6.209 -6.857 1.00 39.56 86 ILE A N 1
ATOM 728 C CA . ILE A 1 86 ? -11.506 6.734 -6.295 1.00 39.56 86 ILE A CA 1
ATOM 729 C C . ILE A 1 86 ? -10.568 6.867 -7.465 1.00 39.56 86 ILE A C 1
ATOM 731 O O . ILE A 1 86 ? -9.899 5.923 -7.880 1.00 39.56 86 ILE A O 1
ATOM 735 N N . THR A 1 87 ? -10.524 8.077 -8.006 1.00 37.94 87 THR A N 1
ATOM 736 C CA . THR A 1 87 ? -9.333 8.530 -8.697 1.00 37.94 87 THR A CA 1
ATOM 737 C C . THR A 1 87 ? -8.245 8.585 -7.647 1.00 37.94 87 THR A C 1
ATOM 739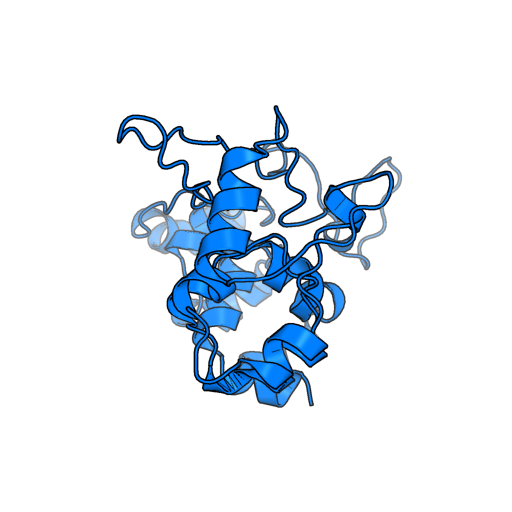 O O . THR A 1 87 ? -8.033 9.588 -6.971 1.00 37.94 87 THR A O 1
ATOM 742 N N . LEU A 1 88 ? -7.554 7.458 -7.495 1.00 41.22 88 LEU A N 1
ATOM 743 C CA . LEU A 1 88 ? -6.167 7.482 -7.089 1.00 41.22 88 LEU A CA 1
ATOM 744 C C . LEU A 1 88 ? -5.526 8.623 -7.876 1.00 41.22 88 LEU A C 1
ATOM 746 O O . LEU A 1 88 ? -5.816 8.784 -9.066 1.00 41.22 88 LEU A O 1
ATOM 750 N N . GLY A 1 89 ? -4.675 9.413 -7.227 1.00 41.03 89 GLY A N 1
ATOM 751 C CA . GLY A 1 89 ? -3.722 10.262 -7.931 1.00 41.03 89 GLY A CA 1
ATOM 752 C C . GLY A 1 89 ? -2.734 9.386 -8.699 1.00 41.03 89 GLY A C 1
ATOM 753 O O . GLY A 1 89 ? -1.530 9.504 -8.505 1.00 41.03 89 GLY A O 1
ATOM 754 N N . TYR A 1 90 ? -3.240 8.436 -9.496 1.00 46.19 90 TYR A N 1
ATOM 755 C CA . TYR A 1 90 ? -2.489 7.778 -10.517 1.00 46.19 90 TYR A CA 1
ATOM 756 C C . TYR A 1 90 ? -2.006 8.897 -11.407 1.00 46.19 90 TYR A C 1
ATOM 758 O O . TYR A 1 90 ? -2.820 9.659 -11.936 1.00 46.19 90 TYR A O 1
ATOM 766 N N . PRO A 1 91 ? -0.691 8.998 -11.551 1.00 44.78 91 PRO A N 1
ATOM 767 C CA . PRO A 1 91 ? -0.118 9.711 -12.656 1.00 44.78 91 PRO A CA 1
ATOM 768 C C . PRO A 1 91 ? -0.908 9.536 -13.940 1.00 44.78 91 PRO A C 1
ATOM 770 O O . PRO A 1 91 ? -1.253 8.403 -14.299 1.00 44.78 91 PRO A O 1
ATOM 773 N N . GLU A 1 92 ? -1.102 10.612 -14.695 1.00 47.44 92 GLU A N 1
ATOM 774 C CA . GLU A 1 92 ? -1.326 10.407 -16.116 1.00 47.44 92 GLU A CA 1
ATOM 775 C C . GLU A 1 92 ? -0.126 9.624 -16.662 1.00 47.44 92 GLU A C 1
ATOM 777 O O . GLU A 1 92 ? 1.025 9.849 -16.274 1.00 47.44 92 GLU A O 1
ATOM 782 N N . ALA A 1 93 ? -0.397 8.640 -17.518 1.00 40.91 93 ALA A N 1
ATOM 783 C CA . ALA A 1 93 ? 0.609 7.734 -18.048 1.00 40.91 93 ALA A CA 1
ATOM 784 C C . ALA A 1 93 ? 1.568 8.474 -18.995 1.00 40.91 93 ALA A C 1
ATOM 786 O O . ALA A 1 93 ? 1.452 8.272 -20.192 1.00 40.91 93 ALA A O 1
ATOM 787 N N . ASN A 1 94 ? 2.439 9.353 -18.484 1.00 39.31 94 ASN A N 1
ATOM 788 C CA . ASN A 1 94 ? 3.523 10.076 -19.172 1.00 39.31 94 ASN A CA 1
ATOM 789 C C . ASN A 1 94 ? 4.368 10.976 -18.242 1.00 39.31 94 ASN A C 1
ATOM 791 O O . ASN A 1 94 ? 5.392 11.493 -18.695 1.00 39.31 94 ASN A O 1
ATOM 795 N N . ASP A 1 95 ? 3.993 11.162 -16.976 1.00 46.97 95 ASP A N 1
ATOM 796 C CA . ASP A 1 95 ? 4.772 11.989 -16.052 1.00 46.97 95 ASP A CA 1
ATOM 797 C C . ASP A 1 95 ? 6.033 11.265 -15.543 1.00 46.97 95 ASP A C 1
ATOM 799 O O . ASP A 1 95 ? 6.049 10.058 -15.283 1.00 46.97 95 ASP A O 1
ATOM 803 N N . VAL A 1 96 ? 7.138 12.010 -15.431 1.00 50.28 96 VAL A N 1
ATOM 804 C CA . VAL A 1 96 ? 8.426 11.496 -14.944 1.00 50.28 96 VAL A CA 1
ATOM 805 C C . VAL A 1 96 ? 8.457 11.608 -13.420 1.00 50.28 96 VAL A C 1
ATOM 807 O O . VAL A 1 96 ? 8.717 12.688 -12.894 1.00 50.28 96 VAL A O 1
ATOM 810 N N . TYR A 1 97 ? 8.231 10.495 -12.718 1.00 59.16 97 TYR A N 1
ATOM 811 C CA . TYR A 1 97 ? 8.378 10.435 -11.260 1.00 59.16 97 TYR A CA 1
ATOM 812 C C . TYR A 1 97 ? 9.786 10.037 -10.892 1.00 59.16 97 TYR A C 1
ATOM 814 O O . TYR A 1 97 ? 10.169 8.870 -10.990 1.00 59.16 97 TYR A O 1
ATOM 822 N N . LEU A 1 98 ? 10.557 11.033 -10.484 1.00 54.50 98 LEU A N 1
ATOM 823 C CA . LEU A 1 98 ? 11.925 10.810 -10.067 1.00 54.50 98 LEU A CA 1
ATOM 824 C C . LEU A 1 98 ? 11.978 10.147 -8.694 1.00 54.50 98 LEU A C 1
ATOM 826 O O . LEU A 1 98 ? 11.192 10.460 -7.788 1.00 54.50 98 LEU A O 1
ATOM 830 N N . ARG A 1 99 ? 12.970 9.280 -8.504 1.00 59.09 99 ARG A N 1
ATOM 831 C CA . ARG A 1 99 ? 13.449 8.957 -7.154 1.00 59.09 99 ARG A CA 1
ATOM 832 C C . ARG A 1 99 ? 14.183 10.172 -6.586 1.00 59.09 99 ARG A C 1
ATOM 834 O O . ARG A 1 99 ? 14.747 10.959 -7.336 1.00 59.09 99 ARG A O 1
ATOM 841 N N . ALA A 1 100 ? 14.218 10.307 -5.259 1.00 53.25 100 ALA A N 1
ATOM 842 C CA . ALA A 1 100 ? 14.851 11.446 -4.574 1.00 53.25 100 ALA A CA 1
ATOM 843 C C . ALA A 1 100 ? 16.338 11.667 -4.943 1.00 53.25 100 ALA A C 1
ATOM 845 O O . ALA A 1 100 ? 16.890 12.736 -4.699 1.00 53.25 100 ALA A O 1
ATOM 846 N N . GLU A 1 101 ? 16.981 10.658 -5.530 1.00 51.62 101 GLU A N 1
ATOM 847 C CA . GLU A 1 101 ? 18.392 10.655 -5.918 1.00 51.62 101 GLU A CA 1
ATOM 848 C C . GLU A 1 101 ? 18.631 11.059 -7.385 1.00 51.62 101 GLU A C 1
ATOM 850 O O . GLU A 1 101 ? 19.773 11.267 -7.796 1.00 51.62 101 GLU A O 1
ATOM 855 N N . GLU A 1 102 ? 17.576 11.194 -8.193 1.00 55.41 102 GLU A N 1
ATOM 856 C CA . GLU A 1 102 ? 17.682 11.583 -9.598 1.00 55.41 102 GLU A CA 1
ATOM 857 C C . GLU A 1 102 ? 17.601 13.118 -9.712 1.00 55.41 102 GLU A C 1
ATOM 859 O O . GLU A 1 102 ? 16.599 13.726 -9.356 1.00 55.41 102 GLU A O 1
ATOM 864 N N . GLN A 1 103 ? 18.664 13.780 -10.189 1.00 49.91 103 GLN A N 1
ATOM 865 C CA . GLN A 1 103 ? 18.663 15.232 -10.432 1.00 49.91 103 GLN A CA 1
ATOM 866 C C . GLN A 1 103 ? 18.350 15.547 -11.897 1.00 49.91 103 GLN A C 1
ATOM 868 O O . GLN A 1 103 ? 19.060 15.088 -12.795 1.00 49.91 103 GLN A O 1
ATOM 873 N N . THR A 1 104 ? 17.344 16.391 -12.152 1.00 53.72 104 THR A N 1
ATOM 874 C CA . THR A 1 104 ? 17.101 16.975 -13.484 1.00 53.72 104 THR A CA 1
ATOM 875 C C . THR A 1 104 ? 16.670 18.453 -13.407 1.00 53.72 104 THR A C 1
ATOM 877 O O . THR A 1 104 ? 16.389 18.981 -12.336 1.00 53.72 104 THR A O 1
ATOM 880 N N . ASN A 1 105 ? 16.684 19.146 -14.554 1.00 54.47 105 ASN A N 1
ATOM 881 C CA . ASN A 1 105 ? 16.603 20.612 -14.672 1.00 54.47 105 ASN A CA 1
ATOM 882 C C . ASN A 1 105 ? 15.173 21.191 -14.834 1.00 54.47 105 ASN A C 1
ATOM 884 O O . ASN A 1 105 ? 15.052 22.352 -15.223 1.00 54.47 105 ASN A O 1
ATOM 888 N N . ALA A 1 106 ? 14.099 20.425 -14.606 1.00 48.00 106 ALA A N 1
ATOM 889 C CA . ALA A 1 106 ? 12.719 20.872 -14.858 1.00 48.00 106 ALA A CA 1
ATOM 890 C C . ALA A 1 106 ? 11.763 20.570 -13.690 1.00 48.00 106 ALA A C 1
ATOM 892 O O . ALA A 1 106 ? 12.067 19.727 -12.852 1.00 48.00 106 ALA A O 1
ATOM 893 N N . GLU A 1 107 ? 10.616 21.263 -13.665 1.00 52.75 107 GLU A N 1
ATOM 894 C CA . GLU A 1 107 ? 9.480 21.081 -12.744 1.00 52.75 107 GLU A CA 1
ATOM 895 C C . GLU A 1 107 ? 9.007 19.613 -12.739 1.00 52.75 107 GLU A C 1
ATOM 897 O O . GLU A 1 107 ? 8.185 19.213 -13.558 1.00 52.75 107 GLU A O 1
ATOM 902 N N . GLN A 1 108 ? 9.574 18.781 -11.862 1.00 62.28 108 GLN A N 1
ATOM 903 C CA . GLN A 1 108 ? 9.247 17.357 -11.750 1.00 62.28 108 GLN A CA 1
ATOM 904 C C . GLN A 1 108 ? 8.711 17.026 -10.358 1.00 62.28 108 GLN A C 1
ATOM 906 O O . GLN A 1 108 ? 9.093 17.645 -9.365 1.00 62.28 108 GLN A O 1
ATOM 911 N N . ILE A 1 109 ? 7.814 16.040 -10.313 1.00 60.56 109 ILE A N 1
ATOM 912 C CA . ILE A 1 109 ? 7.188 15.522 -9.095 1.00 60.56 109 ILE A CA 1
ATOM 913 C C . ILE A 1 109 ? 8.003 14.308 -8.645 1.00 60.56 109 ILE A C 1
ATOM 915 O O . ILE A 1 109 ? 8.124 13.334 -9.391 1.00 60.56 109 ILE A O 1
ATOM 919 N N . TYR A 1 110 ? 8.572 14.334 -7.438 1.00 69.31 110 TYR A N 1
ATOM 920 C CA . TYR A 1 110 ? 9.237 13.148 -6.900 1.00 69.31 110 TYR A CA 1
ATOM 921 C C . TYR A 1 110 ? 8.195 12.111 -6.490 1.00 69.31 110 TYR A C 1
ATOM 923 O O . TYR A 1 110 ? 7.141 12.448 -5.956 1.00 69.31 110 TYR A O 1
ATOM 931 N N . TRP A 1 111 ? 8.504 10.827 -6.671 1.00 75.31 111 TRP A N 1
ATOM 932 C CA . TRP A 1 111 ? 7.593 9.746 -6.277 1.00 75.31 111 TRP A CA 1
ATOM 933 C C . TRP A 1 111 ? 7.203 9.816 -4.789 1.00 75.31 111 TRP A C 1
ATOM 935 O O . TRP A 1 111 ? 6.048 9.584 -4.428 1.00 75.31 111 TRP A O 1
ATOM 945 N N . LYS A 1 112 ? 8.148 10.209 -3.920 1.00 75.88 112 LYS A N 1
ATOM 946 C CA . LYS A 1 112 ? 7.881 10.406 -2.487 1.00 75.88 112 LYS A CA 1
ATOM 947 C C . LYS A 1 112 ? 6.959 11.598 -2.198 1.00 75.88 112 LYS A C 1
ATOM 949 O O . LYS A 1 112 ? 6.341 11.619 -1.139 1.00 75.88 112 LYS A O 1
ATOM 954 N N . ASP A 1 113 ? 6.766 12.519 -3.133 1.00 71.25 113 ASP A N 1
ATOM 955 C CA . ASP A 1 113 ? 5.862 13.661 -2.954 1.00 71.25 113 ASP A CA 1
ATOM 956 C C . ASP A 1 113 ? 4.417 13.336 -3.367 1.00 71.25 113 ASP A C 1
ATOM 958 O O . ASP A 1 113 ? 3.490 14.062 -3.013 1.00 71.25 113 ASP A O 1
ATOM 962 N N . ILE A 1 114 ? 4.189 12.212 -4.057 1.00 67.75 114 ILE A N 1
ATOM 963 C CA . ILE A 1 114 ? 2.847 11.765 -4.450 1.00 67.75 114 ILE A CA 1
ATOM 964 C C . ILE A 1 114 ? 2.116 11.219 -3.225 1.00 67.75 114 ILE A C 1
ATOM 966 O O . ILE A 1 114 ? 2.518 10.205 -2.657 1.00 67.75 114 ILE A O 1
ATOM 970 N N . GLY A 1 115 ? 1.031 11.856 -2.800 1.00 60.53 115 GLY A N 1
ATOM 971 C CA . GLY A 1 115 ? 0.194 11.322 -1.728 1.00 60.53 115 GLY A CA 1
ATOM 972 C C . GLY A 1 115 ? -0.576 10.077 -2.181 1.00 60.53 115 GLY A C 1
ATOM 973 O O . GLY A 1 115 ? -1.475 10.174 -3.013 1.00 60.53 115 GLY A O 1
ATOM 974 N N . PHE A 1 116 ? -0.258 8.910 -1.616 1.00 63.47 116 PHE A N 1
ATOM 975 C CA . PHE A 1 116 ? -1.012 7.678 -1.865 1.00 63.47 116 PHE A CA 1
ATOM 976 C C . PHE A 1 116 ? -2.218 7.604 -0.937 1.00 63.47 116 PHE A C 1
ATOM 978 O O . PHE A 1 116 ? -2.114 7.905 0.253 1.00 63.47 116 PHE A O 1
ATOM 985 N N . GLY A 1 117 ? -3.374 7.218 -1.478 1.00 54.41 117 GLY A N 1
ATOM 986 C CA . GLY A 1 117 ? -4.620 7.272 -0.717 1.00 54.41 117 GLY A CA 1
ATOM 987 C C . GLY A 1 117 ? -4.957 8.691 -0.233 1.00 54.41 117 GLY A C 1
ATOM 988 O O . GLY A 1 117 ? -5.536 8.862 0.834 1.00 54.41 117 GLY A O 1
ATOM 989 N N . VAL A 1 118 ? -4.574 9.733 -0.980 1.00 49.53 118 VAL A N 1
ATOM 990 C CA . VAL A 1 118 ? -5.201 11.048 -0.810 1.00 49.53 118 VAL A CA 1
ATOM 991 C C . VAL A 1 118 ? -6.551 10.963 -1.504 1.00 49.53 118 VAL A C 1
ATOM 993 O O . VAL A 1 118 ? -6.642 10.993 -2.727 1.00 49.53 118 VAL A O 1
ATOM 996 N N . TYR A 1 119 ? -7.587 10.746 -0.702 1.00 51.09 119 TYR A N 1
ATOM 997 C CA . TYR A 1 119 ? -8.953 10.612 -1.182 1.00 51.09 119 TYR A CA 1
ATOM 998 C C . TYR A 1 119 ? -9.587 11.998 -1.246 1.00 51.09 119 TYR A C 1
ATOM 1000 O O . TYR A 1 119 ? -9.992 12.551 -0.223 1.00 51.09 119 TYR A O 1
ATOM 1008 N N . GLU A 1 120 ? -9.697 12.555 -2.449 1.00 42.88 120 GLU A N 1
ATOM 1009 C CA . GLU A 1 120 ? -10.676 13.608 -2.691 1.00 42.88 120 GLU A CA 1
ATOM 1010 C C . GLU A 1 120 ? -12.044 12.939 -2.738 1.00 42.88 120 GLU A C 1
ATOM 1012 O O . GLU A 1 120 ? -12.398 12.274 -3.708 1.00 42.88 120 GLU A O 1
ATOM 1017 N N . VAL A 1 121 ? -12.801 13.045 -1.647 1.00 46.16 121 VAL A N 1
ATOM 1018 C CA . VAL A 1 121 ? -14.196 12.618 -1.660 1.00 46.16 121 VAL A CA 1
ATOM 1019 C C . VAL A 1 121 ? -14.954 13.696 -2.443 1.00 46.16 121 VAL A C 1
ATOM 1021 O O . VAL A 1 121 ? -15.054 14.815 -1.932 1.00 46.16 121 VAL A O 1
ATOM 1024 N N . PRO A 1 122 ? -15.467 13.409 -3.659 1.00 41.59 122 PRO A N 1
ATOM 1025 C CA . PRO A 1 122 ? -16.091 14.432 -4.501 1.00 41.59 122 PRO A CA 1
ATOM 1026 C C . PRO A 1 122 ? -17.273 15.113 -3.795 1.00 41.59 122 PRO A C 1
ATOM 1028 O O . PRO A 1 122 ? -17.511 16.299 -4.002 1.00 41.59 122 PRO A O 1
ATOM 1031 N N . GLU A 1 123 ? -17.946 14.390 -2.892 1.00 52.50 123 GLU A N 1
ATOM 1032 C CA . GLU A 1 123 ? -18.918 14.916 -1.935 1.00 52.50 123 GLU A CA 1
ATOM 1033 C C . GLU A 1 123 ? -18.762 14.182 -0.596 1.00 52.50 123 GLU A C 1
ATOM 1035 O O . GLU A 1 123 ? -18.930 12.964 -0.536 1.00 52.50 123 GLU A O 1
ATOM 1040 N N . TYR A 1 124 ? -18.430 14.899 0.484 1.00 57.16 124 TYR A N 1
ATOM 1041 C CA . TYR A 1 124 ? -18.399 14.341 1.842 1.00 57.16 124 TYR A CA 1
ATOM 1042 C C . TYR A 1 124 ? -19.670 13.519 2.118 1.00 57.16 124 TYR A C 1
ATOM 1044 O O . TYR A 1 124 ? -20.771 14.063 2.170 1.00 57.16 124 TYR A O 1
ATOM 1052 N N . ASN A 1 125 ? -19.512 12.204 2.300 1.00 59.84 125 ASN A N 1
ATOM 1053 C CA . ASN A 1 125 ? -20.622 11.304 2.588 1.00 59.84 125 ASN A CA 1
ATOM 1054 C C . ASN A 1 125 ? -20.741 11.111 4.104 1.00 59.84 125 ASN A C 1
ATOM 1056 O O . ASN A 1 125 ? -20.187 10.170 4.681 1.00 59.84 125 ASN A O 1
ATOM 1060 N N . GLU A 1 126 ? -21.458 12.038 4.743 1.00 63.56 126 GLU A N 1
ATOM 1061 C CA . GLU A 1 126 ? -21.748 11.999 6.179 1.00 63.56 126 GLU A CA 1
ATOM 1062 C C . GLU A 1 126 ? -22.362 10.661 6.589 1.00 63.56 126 GLU A C 1
ATOM 1064 O O . GLU A 1 126 ? -21.968 10.097 7.602 1.00 63.56 126 GLU A O 1
ATOM 1069 N N . ASN A 1 127 ? -23.261 10.106 5.774 1.00 61.00 127 ASN A N 1
ATOM 1070 C CA . ASN A 1 127 ? -23.969 8.867 6.081 1.00 61.00 127 ASN A CA 1
ATOM 1071 C C . ASN A 1 127 ? -23.026 7.661 6.149 1.00 61.00 127 ASN A C 1
ATOM 1073 O O . ASN A 1 127 ? -23.142 6.857 7.069 1.00 61.00 127 ASN A O 1
ATOM 1077 N N . ALA A 1 128 ? -22.053 7.546 5.243 1.00 59.47 128 ALA A N 1
ATOM 1078 C CA . ALA A 1 128 ? -21.060 6.470 5.275 1.00 59.47 128 ALA A CA 1
ATOM 1079 C C . ALA A 1 128 ? -20.141 6.572 6.505 1.00 59.47 128 ALA A C 1
ATOM 1081 O O . ALA A 1 128 ? -19.859 5.571 7.169 1.00 59.47 128 ALA A O 1
ATOM 1082 N N . VAL A 1 129 ? -19.720 7.792 6.850 1.00 61.16 129 VAL A N 1
ATOM 1083 C CA . VAL A 1 129 ? -18.932 8.064 8.060 1.00 61.16 129 VAL A CA 1
ATOM 1084 C C . VAL A 1 129 ? -19.756 7.752 9.311 1.00 61.16 129 VAL A C 1
ATOM 1086 O O . VAL A 1 129 ? -19.310 7.002 10.175 1.00 61.16 129 VAL A O 1
ATOM 1089 N N . MET A 1 130 ? -20.986 8.252 9.396 1.00 63.69 130 MET A N 1
ATOM 1090 C CA . MET A 1 130 ? -21.902 8.019 10.514 1.00 63.69 130 MET A CA 1
ATOM 1091 C C . MET A 1 130 ? -22.297 6.549 10.648 1.00 63.69 130 MET A C 1
ATOM 1093 O O . MET A 1 130 ? -22.420 6.062 11.771 1.00 63.69 130 MET A O 1
ATOM 1097 N N . LEU A 1 131 ? -22.423 5.809 9.545 1.00 63.97 131 LEU A N 1
ATOM 1098 C CA . LEU A 1 131 ? -22.641 4.363 9.553 1.00 63.97 131 LEU A CA 1
ATOM 1099 C C . LEU A 1 131 ? -21.442 3.634 10.160 1.00 63.97 131 LEU A C 1
ATOM 1101 O O . LEU A 1 131 ? -21.627 2.776 11.022 1.00 63.97 131 LEU A O 1
ATOM 1105 N N . LEU A 1 132 ? -20.220 3.993 9.762 1.00 63.00 132 LEU A N 1
ATOM 1106 C CA . LEU A 1 132 ? -19.001 3.432 10.342 1.00 63.00 132 LEU A CA 1
ATOM 1107 C C . LEU A 1 132 ? -18.933 3.723 11.847 1.00 63.00 132 LEU A C 1
ATOM 1109 O O . LEU A 1 132 ? -18.716 2.817 12.646 1.00 63.00 132 LEU A O 1
ATOM 1113 N N . LEU A 1 133 ? -19.198 4.964 12.253 1.00 63.19 133 LEU A N 1
ATOM 1114 C CA . LEU A 1 133 ? -19.210 5.371 13.661 1.00 63.19 133 LEU A CA 1
ATOM 1115 C C . LEU A 1 133 ? -20.300 4.663 14.462 1.00 63.19 133 LEU A C 1
ATOM 1117 O O . LEU A 1 133 ? -20.065 4.272 15.602 1.00 63.19 133 LEU A O 1
ATOM 1121 N N . THR A 1 134 ? -21.470 4.449 13.860 1.00 65.00 134 THR A N 1
ATOM 1122 C CA . THR A 1 134 ? -22.570 3.680 14.454 1.00 65.00 134 THR A CA 1
ATOM 1123 C C . THR A 1 134 ? -22.163 2.221 14.632 1.00 65.00 134 THR A C 1
ATOM 1125 O O . THR A 1 134 ? -22.313 1.679 15.726 1.00 65.00 134 THR A O 1
ATOM 1128 N N . LYS A 1 135 ? -21.576 1.594 13.602 1.00 64.69 135 LYS A N 1
ATOM 1129 C CA . LYS A 1 135 ? -21.074 0.209 13.662 1.00 64.69 135 LYS A CA 1
ATOM 1130 C C . LYS A 1 135 ? -19.975 0.051 14.713 1.00 64.69 135 LYS A C 1
ATOM 1132 O O . LYS A 1 135 ? -19.959 -0.933 15.448 1.00 64.69 135 LYS A O 1
ATOM 1137 N N . LEU A 1 136 ? -19.092 1.038 14.835 1.00 64.62 136 LEU A N 1
ATOM 1138 C CA . LEU A 1 136 ? -18.026 1.056 15.836 1.00 64.62 136 LEU A CA 1
ATOM 1139 C C . LEU A 1 136 ? -18.517 1.541 17.212 1.00 64.62 136 LEU A C 1
ATOM 1141 O O . LEU A 1 136 ? -17.833 1.338 18.214 1.00 64.62 136 LEU A O 1
ATOM 1145 N N . ASN A 1 137 ? -19.718 2.115 17.305 1.00 65.81 137 ASN A N 1
ATOM 1146 C CA . ASN A 1 137 ? -20.271 2.774 18.488 1.00 65.81 137 ASN A CA 1
ATOM 1147 C C . ASN A 1 137 ? -19.281 3.792 19.095 1.00 65.81 137 ASN A C 1
ATOM 1149 O O . ASN A 1 137 ? -18.874 3.678 20.255 1.00 65.81 137 ASN A O 1
ATOM 1153 N N . CYS A 1 138 ? -18.833 4.750 18.281 1.00 58.50 138 CYS A N 1
ATOM 1154 C CA . CYS A 1 138 ? -17.930 5.830 18.683 1.00 58.50 138 CYS A CA 1
ATOM 1155 C C . CYS A 1 138 ? -18.482 7.218 18.335 1.00 58.50 138 CYS A C 1
ATOM 1157 O O . CYS A 1 138 ? -19.308 7.375 17.442 1.00 58.50 138 CYS A O 1
ATOM 1159 N N . THR A 1 139 ? -18.026 8.236 19.070 1.00 53.25 139 THR A N 1
ATOM 1160 C CA . THR A 1 139 ? -18.403 9.643 18.870 1.00 53.25 139 THR A CA 1
ATOM 1161 C C . THR A 1 139 ? -17.250 10.423 18.253 1.00 53.25 139 THR A C 1
ATOM 1163 O O . THR A 1 139 ? -16.108 10.281 18.697 1.00 53.25 139 THR A O 1
ATOM 1166 N N . LEU A 1 140 ? -17.545 11.288 17.284 1.00 52.25 140 LEU A N 1
ATOM 1167 C CA . LEU A 1 140 ? -16.555 12.193 16.708 1.00 52.25 140 LEU A CA 1
ATOM 1168 C C . LEU A 1 140 ? -16.308 13.422 17.580 1.00 52.25 140 LEU A C 1
ATOM 1170 O O . LEU A 1 140 ? -17.209 13.924 18.249 1.00 52.25 140 LEU A O 1
ATOM 1174 N N . ASN A 1 141 ? -15.095 13.958 17.470 1.00 48.12 141 ASN A N 1
ATOM 1175 C CA . ASN A 1 141 ? -14.805 15.341 17.816 1.00 48.12 141 ASN A CA 1
ATOM 1176 C C . ASN A 1 141 ? -14.428 16.067 16.518 1.00 48.12 141 ASN A C 1
ATOM 1178 O O . ASN A 1 141 ? -13.253 16.165 16.168 1.00 48.12 141 ASN A O 1
ATOM 1182 N N . LEU A 1 142 ? -15.445 16.468 15.751 1.00 46.72 142 LEU A N 1
ATOM 1183 C CA . LEU A 1 142 ? -15.251 17.149 14.473 1.00 46.72 142 LEU A CA 1
ATOM 1184 C C . LEU A 1 142 ? -14.740 18.575 14.719 1.00 46.72 142 LEU A C 1
ATOM 1186 O O . LEU A 1 142 ? -15.458 19.418 15.254 1.00 46.72 142 LEU A O 1
ATOM 1190 N N . GLY A 1 143 ? -13.497 18.845 14.322 1.00 48.72 143 GLY A N 1
ATOM 1191 C CA . GLY A 1 143 ? -13.026 20.192 14.026 1.00 48.72 143 GLY A CA 1
ATOM 1192 C C . GLY A 1 143 ? -13.547 20.674 12.666 1.00 48.72 143 GLY A C 1
ATOM 1193 O O . GLY A 1 143 ? -14.306 19.986 11.990 1.00 48.72 143 GLY A O 1
ATOM 1194 N N . ALA A 1 144 ? -13.124 21.871 12.250 1.00 44.97 144 ALA A N 1
ATOM 1195 C CA . ALA A 1 144 ? -13.610 22.534 11.033 1.00 44.97 144 ALA A CA 1
ATOM 1196 C C . ALA A 1 144 ? -13.224 21.839 9.706 1.00 44.97 144 ALA A C 1
ATOM 1198 O O . ALA A 1 144 ? -13.733 22.225 8.659 1.00 44.97 144 ALA A O 1
ATOM 1199 N N . ASP A 1 145 ? -12.344 20.835 9.746 1.00 49.00 145 ASP A N 1
ATOM 1200 C CA . ASP A 1 145 ? -11.910 20.055 8.584 1.00 49.00 145 ASP A CA 1
ATOM 1201 C C . ASP A 1 145 ? -12.149 18.557 8.847 1.00 49.00 145 ASP A C 1
ATOM 1203 O O . ASP A 1 145 ? -11.383 17.956 9.607 1.00 49.00 145 ASP A O 1
ATOM 1207 N N . PRO A 1 146 ? -13.186 17.928 8.266 1.00 42.50 146 PRO A N 1
ATOM 1208 C CA . PRO A 1 146 ? -13.499 16.525 8.521 1.00 42.50 146 PRO A CA 1
ATOM 1209 C C . PRO A 1 146 ? -12.349 15.591 8.117 1.00 42.50 146 PRO A C 1
ATOM 1211 O O . PRO A 1 146 ? -12.128 14.589 8.785 1.00 42.50 146 PRO A O 1
ATOM 1214 N N . PHE A 1 147 ? -11.518 15.931 7.133 1.00 45.34 147 PHE A N 1
ATOM 1215 C CA . PHE A 1 147 ? -10.424 15.052 6.704 1.00 45.34 147 PHE A CA 1
ATOM 1216 C C . PHE A 1 147 ? -9.274 14.996 7.719 1.00 45.34 147 PHE A C 1
ATOM 1218 O O . PHE A 1 147 ? -8.657 13.949 7.898 1.00 45.34 147 PHE A O 1
ATOM 1225 N N . ASN A 1 148 ? -9.054 16.078 8.474 1.00 44.12 148 ASN A N 1
ATOM 1226 C CA . ASN A 1 148 ? -8.140 16.099 9.623 1.00 44.12 148 ASN A CA 1
ATOM 1227 C C . ASN A 1 148 ? -8.815 15.730 10.961 1.00 44.12 148 ASN A C 1
ATOM 1229 O O . ASN A 1 148 ? -8.124 15.430 11.939 1.00 44.12 148 ASN A O 1
ATOM 1233 N N . SER A 1 149 ? -10.152 15.748 11.018 1.00 49.50 149 SER A N 1
ATOM 1234 C CA . SER A 1 149 ? -10.952 15.594 12.248 1.00 49.50 149 SER A CA 1
ATOM 1235 C C . SER A 1 149 ? -11.695 14.261 12.374 1.00 49.50 149 SER A C 1
ATOM 1237 O O . SER A 1 149 ? -12.392 14.045 13.367 1.00 49.50 149 SER A O 1
ATOM 1239 N N . LEU A 1 150 ? -11.523 13.350 11.415 1.00 55.78 150 LEU A N 1
ATOM 1240 C CA . LEU A 1 150 ? -12.044 11.981 11.455 1.00 55.78 150 LEU A CA 1
ATOM 1241 C C . LEU A 1 150 ? -11.073 10.901 11.997 1.00 55.78 150 LEU A C 1
ATOM 1243 O O . LEU A 1 150 ? -11.344 9.724 11.745 1.00 55.78 150 LEU A O 1
ATOM 1247 N N . PRO A 1 151 ? -9.968 11.172 12.736 1.00 63.12 151 PRO A N 1
ATOM 1248 C CA . PRO A 1 151 ? -9.143 10.070 13.193 1.00 63.12 151 PRO A CA 1
ATOM 1249 C C . PRO A 1 151 ? -9.886 9.354 14.318 1.00 63.12 151 PRO A C 1
ATOM 1251 O O . PRO A 1 151 ? -10.061 9.905 15.407 1.00 63.12 151 PRO A O 1
ATOM 1254 N N . ILE A 1 152 ? -10.289 8.106 14.073 1.00 69.69 152 ILE A N 1
ATOM 1255 C CA . ILE A 1 152 ? -10.622 7.180 15.158 1.00 69.69 152 ILE A CA 1
ATOM 1256 C C . ILE A 1 152 ? -9.408 7.191 16.101 1.00 69.69 152 ILE A C 1
ATOM 1258 O O . ILE A 1 152 ? -8.316 6.801 15.674 1.00 69.69 152 ILE A O 1
ATOM 1262 N N . PRO A 1 153 ? -9.536 7.688 17.346 1.00 74.75 153 PRO A N 1
ATOM 1263 C CA . PRO A 1 153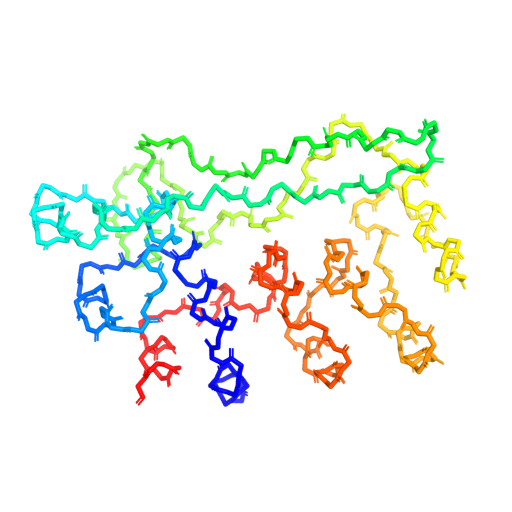 ? -8.373 7.858 18.202 1.00 74.75 153 PRO A CA 1
ATOM 1264 C C . PRO A 1 153 ? -7.738 6.502 18.494 1.00 74.75 153 PRO A C 1
ATOM 1266 O O . PRO A 1 153 ? -8.447 5.548 18.803 1.00 74.75 153 PRO A O 1
ATOM 1269 N N . THR A 1 154 ? -6.408 6.413 18.501 1.00 80.88 154 THR A N 1
ATOM 1270 C CA . THR A 1 154 ? -5.710 5.168 18.872 1.00 80.88 154 THR A CA 1
ATOM 1271 C C . THR A 1 154 ? -6.194 4.632 20.220 1.00 80.88 154 THR A C 1
ATOM 1273 O O . THR A 1 154 ? -6.445 3.441 20.360 1.00 80.88 154 THR A O 1
ATOM 1276 N N . LYS A 1 155 ? -6.450 5.527 21.182 1.00 81.19 155 LYS A N 1
ATOM 1277 C CA . LYS A 1 155 ? -7.015 5.180 22.492 1.00 81.19 155 LYS A CA 1
ATOM 1278 C C . LYS A 1 155 ? -8.371 4.463 22.399 1.00 81.19 155 LYS A C 1
ATOM 1280 O O . LYS A 1 155 ? -8.630 3.543 23.164 1.00 81.19 155 LYS A O 1
ATOM 1285 N N . PHE A 1 156 ? -9.222 4.842 21.446 1.00 84.06 156 PHE A N 1
ATOM 1286 C CA . PHE A 1 156 ? -10.488 4.146 21.210 1.00 84.06 156 PHE A CA 1
ATOM 1287 C C . PHE A 1 156 ? -10.249 2.707 20.731 1.00 84.06 156 PHE A C 1
ATOM 1289 O O . PHE A 1 156 ? -10.916 1.779 21.190 1.00 84.06 156 PHE A O 1
ATOM 1296 N N . LEU A 1 157 ? -9.264 2.515 19.846 1.00 89.00 157 LEU A N 1
ATOM 1297 C CA . LEU A 1 157 ? -8.867 1.183 19.394 1.00 89.00 157 LEU A CA 1
ATOM 1298 C C . LEU A 1 157 ? -8.348 0.339 20.564 1.00 89.00 157 LEU A C 1
ATOM 1300 O O . LEU A 1 157 ? -8.732 -0.817 20.701 1.00 89.00 157 LEU A O 1
ATOM 1304 N N . GLU A 1 158 ? -7.540 0.921 21.452 1.00 89.81 158 GLU A N 1
ATOM 1305 C CA . GLU A 1 158 ? -7.016 0.243 22.646 1.00 89.81 158 GLU A CA 1
ATOM 1306 C C . GLU A 1 158 ? -8.126 -0.237 23.587 1.00 89.81 158 GLU A C 1
ATOM 1308 O O . GLU A 1 158 ? -8.102 -1.389 24.024 1.00 89.81 158 GLU A O 1
ATOM 1313 N N . GLU A 1 159 ? -9.096 0.631 23.881 1.00 90.12 159 GLU A N 1
ATOM 1314 C CA . GLU A 1 159 ? -10.191 0.359 24.820 1.00 90.12 159 GLU A CA 1
ATOM 1315 C C . GLU A 1 159 ? -11.160 -0.713 24.310 1.00 90.12 159 GLU A C 1
ATOM 1317 O O . GLU A 1 159 ? -11.821 -1.374 25.112 1.00 90.12 159 GLU A O 1
ATOM 1322 N N . ARG A 1 160 ? -11.265 -0.889 22.986 1.00 89.25 160 ARG A N 1
ATOM 1323 C CA . ARG A 1 160 ? -12.305 -1.728 22.372 1.00 89.25 160 ARG A CA 1
ATOM 1324 C C . ARG A 1 160 ? -11.797 -2.819 21.446 1.00 89.25 160 ARG A C 1
ATOM 1326 O O . ARG A 1 160 ? -12.634 -3.530 20.893 1.00 89.25 160 ARG A O 1
ATOM 1333 N N . LYS A 1 161 ? -10.481 -2.999 21.319 1.00 92.62 161 LYS A N 1
ATOM 1334 C CA . LYS A 1 161 ? -9.811 -3.933 20.393 1.00 92.62 161 LYS A CA 1
ATOM 1335 C C . LYS A 1 161 ? -10.440 -5.321 20.281 1.00 92.62 161 LYS A C 1
ATOM 1337 O O . LYS A 1 161 ? -10.489 -5.865 19.190 1.00 92.62 161 LYS A O 1
ATOM 1342 N N . ASP A 1 162 ? -10.980 -5.876 21.359 1.00 93.25 162 ASP A N 1
ATOM 1343 C CA . ASP A 1 162 ? -11.553 -7.229 21.340 1.00 93.25 162 ASP A CA 1
ATOM 1344 C C . ASP A 1 162 ? -12.991 -7.281 20.777 1.00 93.25 162 ASP A C 1
ATOM 1346 O O . ASP A 1 162 ? -13.561 -8.355 20.613 1.00 93.25 162 ASP A O 1
ATOM 1350 N N . THR A 1 163 ? -13.588 -6.123 20.474 1.00 87.25 163 THR A N 1
ATOM 1351 C CA . THR A 1 163 ? -14.970 -5.972 19.973 1.00 87.25 163 THR A CA 1
ATOM 1352 C C . THR A 1 163 ? -15.066 -5.254 18.627 1.00 87.25 163 THR A C 1
ATOM 1354 O O . THR A 1 163 ? -16.167 -5.086 18.104 1.00 87.25 163 THR A O 1
ATOM 1357 N N . LEU A 1 164 ? -13.940 -4.790 18.081 1.00 86.44 164 LEU A N 1
ATOM 1358 C CA . LEU A 1 164 ? -13.919 -4.044 16.826 1.00 86.44 164 LEU A CA 1
ATOM 1359 C C . LEU A 1 164 ? -14.011 -4.981 15.619 1.00 86.44 164 LEU A C 1
ATOM 1361 O O . LEU A 1 164 ? -13.489 -6.094 15.630 1.00 86.44 164 LEU A O 1
ATOM 1365 N N . GLN A 1 165 ? -14.650 -4.485 14.562 1.00 86.50 165 GLN A N 1
ATOM 1366 C CA . GLN A 1 165 ? -14.665 -5.119 13.244 1.00 86.50 165 GLN A CA 1
ATOM 1367 C C . GLN A 1 165 ? -13.359 -4.779 12.519 1.00 86.50 165 GLN A C 1
ATOM 1369 O O . GLN A 1 165 ? -13.239 -3.743 11.864 1.00 86.50 165 GLN A O 1
ATOM 1374 N N . TRP A 1 166 ? -12.334 -5.602 12.734 1.00 88.94 166 TRP A N 1
ATOM 1375 C CA . TRP A 1 166 ? -10.986 -5.348 12.219 1.00 88.94 166 TRP A CA 1
ATOM 1376 C C . TRP A 1 166 ? -10.850 -5.510 10.711 1.00 88.94 166 TRP A C 1
ATOM 1378 O O . TRP A 1 166 ? -9.994 -4.868 10.119 1.00 88.94 166 TRP A O 1
ATOM 1388 N N . ASP A 1 167 ? -11.708 -6.306 10.087 1.00 85.00 167 ASP A N 1
ATOM 1389 C CA . ASP A 1 167 ? -11.881 -6.367 8.637 1.00 85.00 167 ASP A CA 1
ATOM 1390 C C . ASP A 1 167 ? -12.271 -4.993 8.069 1.00 85.00 167 ASP A C 1
ATOM 1392 O O . ASP A 1 167 ? -11.610 -4.465 7.170 1.00 85.00 167 ASP A O 1
ATOM 1396 N N . LEU A 1 168 ? -13.274 -4.350 8.676 1.00 81.94 168 LEU A N 1
ATOM 1397 C CA . LEU A 1 168 ? -13.704 -3.006 8.296 1.00 81.94 168 LEU A CA 1
ATOM 1398 C C . LEU A 1 168 ? -12.594 -1.977 8.543 1.00 81.94 168 LEU A C 1
ATOM 1400 O O . LEU A 1 168 ? -12.313 -1.155 7.676 1.00 81.94 168 LEU A O 1
ATOM 1404 N N . LEU A 1 169 ? -11.924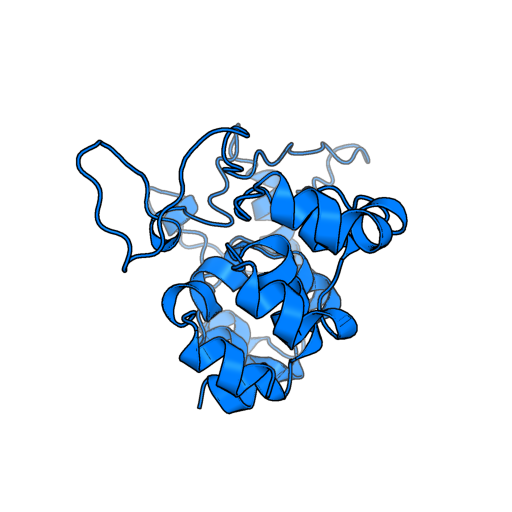 -2.041 9.697 1.00 85.75 169 LEU A N 1
ATOM 1405 C CA . LEU A 1 169 ? -10.852 -1.102 10.043 1.00 85.75 169 LEU A CA 1
ATOM 1406 C C . LEU A 1 169 ? -9.601 -1.271 9.170 1.00 85.75 169 LEU A C 1
ATOM 1408 O O . LEU A 1 169 ? -8.993 -0.270 8.801 1.00 85.75 169 LEU A O 1
ATOM 1412 N N . SER A 1 170 ? -9.227 -2.499 8.805 1.00 89.19 170 SER A N 1
ATOM 1413 C CA . SER A 1 170 ? -8.093 -2.773 7.910 1.00 89.19 170 SER A CA 1
ATOM 1414 C C . SER A 1 170 ? -8.257 -2.136 6.533 1.00 89.19 170 SER A C 1
ATOM 1416 O O . SER A 1 170 ? -7.277 -1.694 5.938 1.00 89.19 170 SER A O 1
ATOM 1418 N N . SER A 1 171 ? -9.485 -2.068 6.020 1.00 81.31 171 SER A N 1
ATOM 1419 C CA . SER A 1 171 ? -9.792 -1.420 4.738 1.00 81.31 171 SER A CA 1
ATOM 1420 C C . SER A 1 171 ? -10.085 0.082 4.874 1.00 81.31 171 SER A C 1
ATOM 1422 O O . SER A 1 171 ? -10.198 0.789 3.871 1.00 81.31 171 SER A O 1
ATOM 1424 N N . TYR A 1 172 ? -10.187 0.597 6.105 1.00 78.56 172 TYR A N 1
ATOM 1425 C CA . TYR A 1 172 ? -10.597 1.973 6.348 1.00 78.56 172 TYR A CA 1
ATOM 1426 C C . TYR A 1 172 ? -9.451 2.958 6.095 1.00 78.56 172 TYR A C 1
ATOM 1428 O O . TYR A 1 172 ? -8.394 2.938 6.735 1.00 78.56 172 TYR A O 1
ATOM 1436 N N . TRP A 1 173 ? -9.685 3.867 5.157 1.00 74.88 173 TRP A N 1
ATOM 1437 C CA . TRP A 1 173 ? -8.735 4.905 4.785 1.00 74.88 173 TRP A CA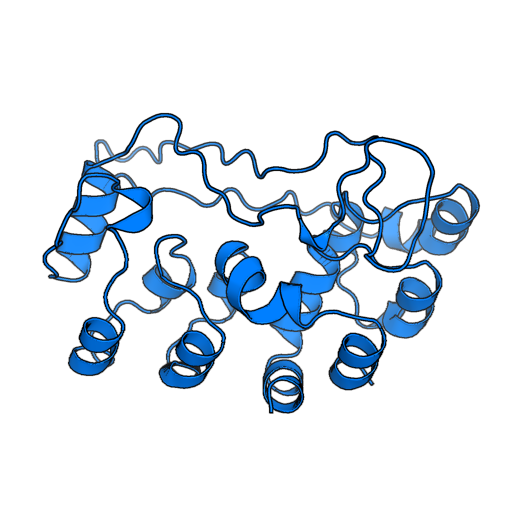 1
ATOM 1438 C C . TRP A 1 173 ? -8.639 6.044 5.804 1.00 74.88 173 TRP A C 1
ATOM 1440 O O . TRP A 1 173 ? -7.582 6.650 5.945 1.00 74.88 173 TRP A O 1
ATOM 1450 N N . GLY A 1 174 ? -9.720 6.315 6.543 1.00 71.50 174 GLY A N 1
ATOM 1451 C CA . GLY A 1 174 ? -9.802 7.428 7.496 1.00 71.50 174 GLY A CA 1
ATOM 1452 C C . GLY A 1 174 ? -9.093 7.181 8.832 1.00 71.50 174 GLY A C 1
ATOM 1453 O O . GLY A 1 174 ? -9.170 8.017 9.734 1.00 71.50 174 GLY A O 1
ATOM 1454 N N . LEU A 1 175 ? -8.417 6.040 9.006 1.00 78.75 175 LEU A N 1
ATOM 1455 C CA . LEU A 1 175 ? -7.533 5.854 10.153 1.00 78.75 175 LEU A CA 1
ATOM 1456 C C . LEU A 1 175 ? -6.302 6.744 10.019 1.00 78.75 175 LEU A C 1
ATOM 1458 O O . LEU A 1 175 ? -5.725 6.897 8.944 1.00 78.75 175 LEU A O 1
ATOM 1462 N N . LYS A 1 176 ? -5.835 7.259 11.159 1.00 81.38 176 LYS A N 1
ATOM 1463 C CA . LYS A 1 176 ? -4.527 7.906 11.255 1.00 81.38 176 LYS A CA 1
ATOM 1464 C C . LYS A 1 176 ? -3.429 6.843 11.218 1.00 81.38 176 LYS A C 1
ATOM 1466 O O . LYS A 1 176 ? -2.829 6.526 12.246 1.00 81.38 176 LYS A O 1
ATOM 1471 N N . TRP A 1 177 ? -3.231 6.252 10.045 1.00 86.94 177 TRP A N 1
ATOM 1472 C CA . TRP A 1 177 ? -2.217 5.239 9.809 1.00 86.94 177 TRP A CA 1
ATOM 1473 C C . TRP A 1 177 ? -0.838 5.761 10.216 1.00 86.94 177 TRP A C 1
ATOM 1475 O O . TRP A 1 177 ? -0.476 6.907 9.964 1.00 86.94 177 TRP A O 1
ATOM 1485 N N . SER A 1 178 ? -0.083 4.910 10.899 1.00 90.62 178 SER A N 1
ATOM 1486 C CA . SER A 1 178 ? 1.329 5.107 11.208 1.00 90.62 178 SER A CA 1
ATOM 1487 C C . SER A 1 178 ? 1.961 3.737 11.414 1.00 90.62 178 SER A C 1
ATOM 1489 O O . SER A 1 178 ? 1.257 2.745 11.645 1.00 90.62 178 SER A O 1
ATOM 1491 N N . PHE A 1 179 ? 3.287 3.645 11.333 1.00 92.94 179 PHE A N 1
ATOM 1492 C CA . PHE A 1 179 ? 3.969 2.386 11.625 1.00 92.94 179 PHE A CA 1
ATOM 1493 C C . PHE A 1 179 ? 3.691 1.905 13.063 1.00 92.94 179 PHE A C 1
ATOM 1495 O O . PHE A 1 179 ? 3.496 0.714 13.297 1.00 92.94 179 PHE A O 1
ATOM 1502 N N . GLU A 1 180 ? 3.616 2.824 14.028 1.00 93.44 180 GLU A N 1
ATOM 1503 C CA . GLU A 1 180 ? 3.309 2.527 15.430 1.00 93.44 180 GLU A CA 1
ATOM 1504 C C . GLU A 1 180 ? 1.907 1.940 15.582 1.00 93.44 180 GLU A C 1
ATOM 1506 O O . GLU A 1 180 ? 1.760 0.930 16.267 1.00 93.44 180 GLU A O 1
ATOM 1511 N N . LEU A 1 181 ? 0.902 2.516 14.908 1.00 92.94 181 LEU A N 1
ATOM 1512 C CA . LEU A 1 181 ? -0.463 1.986 14.904 1.00 92.94 181 LEU A CA 1
ATOM 1513 C C . LEU A 1 181 ? -0.499 0.570 14.313 1.00 92.94 181 LEU A C 1
ATOM 1515 O O . LEU A 1 181 ? -1.068 -0.348 14.910 1.00 92.94 181 LEU A O 1
ATOM 1519 N N . LEU A 1 182 ? 0.136 0.391 13.151 1.00 94.38 182 LEU A N 1
ATOM 1520 C CA . LEU A 1 182 ? 0.173 -0.888 12.449 1.00 94.38 182 LEU A CA 1
ATOM 1521 C C . LEU A 1 182 ? 0.815 -1.974 13.326 1.00 94.38 182 LEU A C 1
ATOM 1523 O O . LEU A 1 182 ? 0.268 -3.065 13.474 1.00 94.38 182 LEU A O 1
ATOM 1527 N N . LYS A 1 183 ? 1.932 -1.643 13.980 1.00 95.19 183 LYS A N 1
ATOM 1528 C CA . LYS A 1 183 ? 2.652 -2.542 14.884 1.00 95.19 183 LYS A CA 1
ATOM 1529 C C . LYS A 1 183 ? 1.893 -2.823 16.182 1.00 95.19 183 LYS A C 1
ATOM 1531 O O . LYS A 1 183 ? 1.900 -3.953 16.662 1.00 95.19 183 LYS A O 1
ATOM 1536 N N . GLN A 1 184 ? 1.254 -1.818 16.777 1.00 95.31 184 GLN A N 1
ATOM 1537 C CA . GLN A 1 184 ? 0.540 -1.964 18.047 1.00 95.31 184 GLN A CA 1
ATOM 1538 C C . GLN A 1 184 ? -0.624 -2.957 17.946 1.00 95.31 184 GLN A C 1
ATOM 1540 O O . GLN A 1 184 ? -0.856 -3.730 18.876 1.00 95.31 184 GLN A O 1
ATOM 1545 N N . PHE A 1 185 ? -1.330 -2.955 16.814 1.00 96.25 185 PHE A N 1
ATOM 1546 C CA . PHE A 1 185 ? -2.491 -3.814 16.568 1.00 96.25 185 PHE A CA 1
ATOM 1547 C C . PHE A 1 185 ? -2.213 -4.934 15.558 1.00 96.25 185 PHE A C 1
ATOM 1549 O O . PHE A 1 185 ? -3.141 -5.498 14.991 1.00 96.25 185 PHE A O 1
ATOM 1556 N N . GLU A 1 186 ? -0.944 -5.305 15.376 1.00 96.12 186 GLU A N 1
ATOM 1557 C CA . GLU A 1 186 ? -0.477 -6.277 14.377 1.00 96.12 186 GLU A CA 1
ATOM 1558 C C . GLU A 1 186 ? -1.288 -7.585 14.344 1.00 96.12 186 GLU A C 1
ATOM 1560 O O . GLU A 1 186 ? -1.591 -8.106 13.278 1.00 96.12 186 GLU A O 1
ATOM 1565 N N . GLN A 1 187 ? -1.652 -8.121 15.511 1.00 96.06 187 GLN A N 1
ATOM 1566 C CA . GLN A 1 187 ? -2.398 -9.382 15.616 1.00 96.06 187 GLN A CA 1
ATOM 1567 C C . GLN A 1 187 ? -3.884 -9.269 15.250 1.00 96.06 187 GLN A C 1
ATOM 1569 O O . GLN A 1 187 ? -4.552 -10.290 15.122 1.00 96.06 187 GLN A O 1
ATOM 1574 N N . TYR A 1 188 ? -4.407 -8.048 15.164 1.00 96.44 188 TYR A N 1
ATOM 1575 C CA . TYR A 1 188 ? -5.817 -7.792 14.915 1.00 96.44 188 TYR A CA 1
ATOM 1576 C C . TYR A 1 188 ? -6.096 -7.432 13.457 1.00 96.44 188 TYR A C 1
ATOM 1578 O O . TYR A 1 188 ? -7.181 -7.726 12.965 1.00 96.44 188 TYR A O 1
ATOM 1586 N N . TRP A 1 189 ? -5.135 -6.816 12.764 1.00 95.75 189 TRP A N 1
ATOM 1587 C CA . TRP A 1 189 ? -5.313 -6.441 11.368 1.00 95.75 189 TRP A CA 1
ATOM 1588 C C . TRP A 1 189 ? -5.579 -7.657 10.482 1.00 95.75 189 TRP A C 1
ATOM 1590 O O . TRP A 1 189 ? -4.850 -8.648 10.506 1.00 95.75 189 TRP A O 1
ATOM 1600 N N . VAL A 1 190 ? -6.602 -7.533 9.641 1.00 94.31 190 VAL A N 1
ATOM 1601 C CA . VAL A 1 190 ? -6.830 -8.427 8.507 1.00 94.31 190 VAL A CA 1
ATOM 1602 C C . VAL A 1 190 ? -5.923 -7.969 7.366 1.00 94.31 190 VAL A C 1
ATOM 1604 O O . VAL A 1 190 ? -6.133 -6.903 6.781 1.00 94.31 190 VAL A O 1
ATOM 1607 N N . TRP A 1 191 ? -4.866 -8.733 7.100 1.00 92.50 191 TRP A N 1
ATOM 1608 C CA . TRP A 1 191 ? -3.797 -8.359 6.167 1.00 92.50 191 TRP A CA 1
ATOM 1609 C C . TRP A 1 191 ? -4.253 -8.372 4.711 1.00 92.50 191 TRP A C 1
ATOM 1611 O O . TRP A 1 191 ? -3.780 -7.571 3.907 1.00 92.50 191 TRP A O 1
ATOM 1621 N N . GLU A 1 192 ? -5.188 -9.253 4.374 1.00 89.06 192 GLU A N 1
ATOM 1622 C CA . GLU A 1 192 ? -5.805 -9.354 3.053 1.00 89.06 192 GLU A CA 1
ATOM 1623 C C . GLU A 1 192 ? -6.545 -8.064 2.674 1.00 89.06 192 GLU A C 1
ATOM 1625 O O . GLU A 1 192 ? -6.500 -7.645 1.518 1.00 89.06 192 GLU A O 1
ATOM 1630 N N . GLU A 1 193 ? -7.160 -7.398 3.653 1.00 86.75 193 GLU A N 1
ATOM 1631 C CA . GLU A 1 193 ? -7.842 -6.114 3.459 1.00 86.75 193 GLU A CA 1
ATOM 1632 C C . GLU A 1 193 ? -6.836 -4.956 3.351 1.00 86.75 193 GLU A C 1
ATOM 1634 O O . GLU A 1 193 ? -6.956 -4.087 2.484 1.00 86.75 193 GLU A O 1
ATOM 1639 N N . LEU A 1 194 ? -5.773 -4.982 4.165 1.00 88.50 194 LEU A N 1
ATOM 1640 C CA . LEU A 1 194 ? -4.711 -3.969 4.149 1.00 88.50 194 LEU A CA 1
ATOM 1641 C C . LEU A 1 194 ? -3.936 -3.906 2.828 1.00 88.50 194 LEU A C 1
ATOM 1643 O O . LEU A 1 194 ? -3.452 -2.838 2.459 1.00 88.50 194 LEU A O 1
ATOM 1647 N N . GLN A 1 195 ? -3.828 -5.018 2.097 1.00 87.31 195 GLN A N 1
ATOM 1648 C CA . GLN A 1 195 ? -3.155 -5.070 0.792 1.00 87.31 195 GLN A CA 1
ATOM 1649 C C . GLN A 1 195 ? -3.715 -4.067 -0.224 1.00 87.31 195 GLN A C 1
ATOM 1651 O O . GLN A 1 195 ? -3.016 -3.696 -1.160 1.00 87.31 195 GLN A O 1
ATOM 1656 N N . SER A 1 196 ? -4.969 -3.645 -0.057 1.00 77.88 196 SER A N 1
ATOM 1657 C CA . SER A 1 196 ? -5.627 -2.669 -0.938 1.00 77.88 196 SER A CA 1
ATOM 1658 C C . SER A 1 196 ? -5.719 -1.274 -0.306 1.00 77.88 196 SER A C 1
ATOM 1660 O O . SER A 1 196 ? -6.305 -0.369 -0.889 1.00 77.88 196 SER A O 1
ATOM 1662 N N . ASN A 1 197 ? -5.165 -1.088 0.894 1.00 83.38 197 ASN A N 1
ATOM 1663 C CA . ASN A 1 197 ? -5.236 0.157 1.644 1.00 83.38 197 ASN A CA 1
ATOM 1664 C C . ASN A 1 197 ? -3.991 1.013 1.363 1.00 83.38 197 ASN A C 1
ATOM 1666 O O . ASN A 1 197 ? -2.979 0.946 2.064 1.00 83.38 197 ASN A O 1
ATOM 1670 N N . HIS A 1 198 ? -4.065 1.844 0.324 1.00 83.44 198 HIS A N 1
ATOM 1671 C CA . HIS A 1 198 ? -2.942 2.692 -0.093 1.00 83.44 198 HIS A CA 1
ATOM 1672 C C . HIS A 1 198 ? -2.599 3.791 0.925 1.00 83.44 198 HIS A C 1
ATOM 1674 O O . HIS A 1 198 ? -1.462 4.252 0.965 1.00 83.44 198 HIS A O 1
ATOM 1680 N N . THR A 1 199 ? -3.533 4.164 1.803 1.00 81.31 199 THR A N 1
ATOM 1681 C CA . THR A 1 199 ? -3.260 5.043 2.954 1.00 81.31 199 THR A CA 1
ATOM 1682 C C . THR A 1 199 ? -2.318 4.392 3.960 1.00 81.31 199 THR A C 1
ATOM 1684 O O . THR A 1 199 ? -1.383 5.040 4.431 1.00 81.31 199 THR A O 1
ATOM 1687 N N . ALA A 1 200 ? -2.507 3.102 4.255 1.00 88.19 200 ALA A N 1
ATOM 1688 C CA . ALA A 1 200 ? -1.580 2.364 5.106 1.00 88.19 200 ALA A CA 1
ATOM 1689 C C . ALA A 1 200 ? -0.181 2.323 4.474 1.00 88.19 200 ALA A C 1
ATOM 1691 O O . ALA A 1 200 ? 0.805 2.592 5.152 1.00 88.19 200 ALA A O 1
ATOM 1692 N N . PHE A 1 201 ? -0.077 2.089 3.162 1.00 88.94 201 PHE A N 1
ATOM 1693 C CA . PHE A 1 201 ? 1.202 2.200 2.455 1.00 88.94 201 PHE A CA 1
ATOM 1694 C C . PHE A 1 201 ? 1.847 3.586 2.620 1.00 88.94 201 PHE A C 1
ATOM 1696 O O . PHE A 1 201 ? 3.005 3.683 3.043 1.00 88.94 201 PHE A O 1
ATOM 1703 N N . ASN A 1 202 ? 1.083 4.643 2.322 1.00 85.38 202 ASN A N 1
ATOM 1704 C CA . ASN A 1 202 ? 1.547 6.029 2.337 1.00 85.38 202 ASN A CA 1
ATOM 1705 C C . ASN A 1 202 ? 2.174 6.416 3.676 1.00 85.38 202 ASN A C 1
ATOM 1707 O O . ASN A 1 202 ? 3.233 7.031 3.703 1.00 85.38 202 ASN A O 1
ATOM 1711 N N . TYR A 1 203 ? 1.520 6.047 4.779 1.00 87.81 203 TYR A N 1
ATOM 1712 C CA . TYR A 1 203 ? 1.901 6.504 6.114 1.00 87.81 203 TYR A CA 1
ATOM 1713 C C . TYR A 1 203 ? 2.721 5.490 6.926 1.00 87.81 203 TYR A C 1
ATOM 1715 O O . TYR A 1 203 ? 3.327 5.868 7.930 1.00 87.81 203 TYR A O 1
ATOM 1723 N N . CYS A 1 204 ? 2.752 4.208 6.542 1.00 91.88 204 CYS A N 1
ATOM 1724 C CA . CYS A 1 204 ? 3.463 3.170 7.302 1.00 91.88 204 CYS A CA 1
ATOM 1725 C C . CYS A 1 204 ? 4.762 2.684 6.648 1.00 91.88 204 CYS A C 1
ATOM 1727 O O . CYS A 1 204 ? 5.569 2.081 7.361 1.00 91.88 204 CYS A O 1
ATOM 1729 N N . LEU A 1 205 ? 4.946 2.869 5.333 1.00 91.56 205 LEU A N 1
ATOM 1730 C CA . LEU A 1 205 ? 6.064 2.263 4.596 1.00 91.56 205 LEU A CA 1
ATOM 1731 C C . LEU A 1 205 ? 6.775 3.210 3.624 1.00 91.56 205 LEU A C 1
ATOM 1733 O O . LEU A 1 205 ? 7.998 3.185 3.542 1.00 91.56 205 LEU A O 1
ATOM 1737 N N . LYS A 1 206 ? 6.025 4.013 2.869 1.00 89.56 206 LYS A N 1
ATOM 1738 C CA . LYS A 1 206 ? 6.531 4.786 1.724 1.00 89.56 206 LYS A CA 1
ATOM 1739 C C . LYS A 1 206 ? 7.829 5.556 1.996 1.00 89.56 206 LYS A C 1
ATOM 1741 O O . LYS A 1 206 ? 8.758 5.491 1.191 1.00 89.56 206 LYS A O 1
ATOM 1746 N N . ASP A 1 207 ? 7.895 6.276 3.113 1.00 87.75 207 ASP A N 1
ATOM 1747 C CA . ASP A 1 207 ? 9.044 7.131 3.429 1.00 87.75 207 ASP A CA 1
ATOM 1748 C C . ASP A 1 207 ? 10.311 6.324 3.730 1.00 87.75 207 ASP A C 1
ATOM 1750 O O . ASP A 1 207 ? 11.411 6.778 3.399 1.00 87.75 207 ASP A O 1
ATOM 1754 N N . ASP A 1 208 ? 10.151 5.111 4.271 1.00 89.88 208 ASP A N 1
ATOM 1755 C CA . ASP A 1 208 ? 11.244 4.187 4.581 1.00 89.88 208 ASP A CA 1
ATOM 1756 C C . ASP A 1 208 ? 11.754 3.432 3.340 1.00 89.88 208 ASP A C 1
ATOM 1758 O O . ASP A 1 208 ? 12.774 2.757 3.423 1.00 89.88 208 ASP A O 1
ATOM 1762 N N . LEU A 1 209 ? 11.057 3.503 2.196 1.00 90.19 209 LEU A N 1
ATOM 1763 C CA . LEU A 1 209 ? 11.469 2.779 0.994 1.00 90.19 209 LEU A CA 1
ATOM 1764 C C . LEU A 1 209 ? 12.653 3.454 0.298 1.00 90.19 209 LEU A C 1
ATOM 1766 O O . LEU A 1 209 ? 12.575 4.597 -0.171 1.00 90.19 209 LEU A O 1
ATOM 1770 N N . ASP A 1 210 ? 13.713 2.672 0.163 1.00 89.12 210 ASP A N 1
ATOM 1771 C CA . ASP A 1 210 ? 14.871 2.858 -0.700 1.00 89.12 210 ASP A CA 1
ATOM 1772 C C . ASP A 1 210 ? 15.402 1.474 -1.130 1.00 89.12 210 ASP A C 1
ATOM 1774 O O . ASP A 1 210 ? 14.805 0.434 -0.822 1.00 89.12 210 ASP A O 1
ATOM 1778 N N . ASP A 1 211 ? 16.489 1.454 -1.902 1.00 87.88 211 ASP A N 1
ATOM 1779 C CA . ASP A 1 211 ? 17.054 0.206 -2.416 1.00 87.88 211 ASP A CA 1
ATOM 1780 C C . ASP A 1 211 ? 17.600 -0.690 -1.291 1.00 87.88 211 ASP A C 1
ATOM 1782 O O . ASP A 1 211 ? 17.397 -1.904 -1.339 1.00 87.88 211 ASP A O 1
ATOM 1786 N N . GLU A 1 212 ? 18.208 -0.105 -0.251 1.00 90.88 212 GLU A N 1
ATOM 1787 C CA . GLU A 1 212 ? 18.731 -0.843 0.906 1.00 90.88 212 GLU A CA 1
ATOM 1788 C C . GLU A 1 212 ? 17.590 -1.497 1.692 1.00 90.88 212 GLU A C 1
ATOM 1790 O O . GLU A 1 212 ? 17.664 -2.673 2.049 1.00 90.88 212 GLU A O 1
ATOM 1795 N N . PHE A 1 213 ? 16.489 -0.780 1.915 1.00 92.62 213 PHE A N 1
ATOM 1796 C CA . PHE A 1 213 ? 15.323 -1.290 2.624 1.00 92.62 213 PHE A CA 1
ATOM 1797 C C . PHE A 1 213 ? 14.653 -2.439 1.877 1.00 92.62 213 PHE A C 1
ATOM 1799 O O . PHE A 1 213 ? 14.260 -3.432 2.493 1.00 92.62 213 PHE A O 1
ATOM 1806 N N . ILE A 1 214 ? 14.526 -2.326 0.553 1.00 92.75 214 ILE A N 1
ATOM 1807 C CA . ILE A 1 214 ? 13.964 -3.390 -0.285 1.00 92.75 214 ILE A CA 1
ATOM 1808 C C . ILE A 1 214 ? 14.877 -4.613 -0.272 1.00 92.75 214 ILE A C 1
ATOM 1810 O O . ILE A 1 214 ? 14.383 -5.726 -0.093 1.00 92.75 214 ILE A O 1
ATOM 1814 N N . GLU A 1 215 ? 16.191 -4.424 -0.400 1.00 91.75 215 GLU A N 1
ATOM 1815 C CA . GLU A 1 215 ? 17.150 -5.524 -0.316 1.00 91.75 215 GLU A CA 1
ATOM 1816 C C . GLU A 1 215 ? 17.120 -6.198 1.046 1.00 91.75 215 GLU A C 1
ATOM 1818 O O . GLU A 1 215 ? 17.074 -7.423 1.122 1.00 91.75 215 GLU A O 1
ATOM 1823 N N . MET A 1 216 ? 17.032 -5.421 2.121 1.00 90.50 216 MET A N 1
ATOM 1824 C CA . MET A 1 216 ? 16.834 -5.978 3.446 1.00 90.50 216 MET A CA 1
ATOM 1825 C C . MET A 1 216 ? 15.517 -6.737 3.536 1.00 90.50 216 MET A C 1
ATOM 1827 O O . MET A 1 216 ? 15.517 -7.825 4.086 1.00 90.50 216 MET A O 1
ATOM 1831 N N . ALA A 1 217 ? 14.392 -6.217 3.052 1.00 91.81 217 ALA A N 1
ATOM 1832 C CA . ALA A 1 217 ? 13.099 -6.880 3.208 1.00 91.81 217 ALA A CA 1
ATOM 1833 C C . ALA A 1 217 ? 12.962 -8.157 2.357 1.00 91.81 217 ALA A C 1
ATOM 1835 O O . ALA A 1 217 ? 12.386 -9.133 2.840 1.00 91.81 217 ALA A O 1
ATOM 1836 N N . LEU A 1 218 ? 13.487 -8.159 1.127 1.00 90.88 218 LEU A N 1
ATOM 1837 C CA . LEU A 1 218 ? 13.326 -9.244 0.149 1.00 90.88 218 LEU A CA 1
ATOM 1838 C C . LEU A 1 218 ? 14.508 -10.226 0.077 1.00 90.88 218 LEU A C 1
ATOM 1840 O O . LEU A 1 218 ? 14.334 -11.319 -0.462 1.00 90.88 218 LEU A O 1
ATOM 1844 N N . GLY A 1 219 ? 15.689 -9.833 0.563 1.00 82.50 219 GLY A N 1
ATOM 1845 C CA . GLY A 1 219 ? 16.897 -10.664 0.658 1.00 82.50 219 GLY A CA 1
ATOM 1846 C C . GLY A 1 219 ? 16.944 -11.518 1.919 1.00 82.50 219 GLY A C 1
ATOM 1847 O O . GLY A 1 219 ? 17.361 -12.690 1.784 1.00 82.50 219 GLY A O 1
#

Organism: NCBI:txid2706887